Protein 1ZZM (pdb70)

Solvent-accessible surface area: 11818 Å² total; per-residue (Å²): 165,158,33,75,12,5,0,2,1,0,14,0,8,53,96,46,0,63,74,58,31,131,37,0,22,111,107,0,43,155,33,9,3,18,40,1,0,0,0,0,4,10,11,139,9,12,77,98,0,42,44,13,4,149,111,69,146,43,0,30,0,0,0,0,2,20,10,54,50,14,166,119,9,52,104,97,7,20,101,71,0,42,90,17,5,95,197,189,53,84,45,14,14,0,0,0,1,0,4,0,11,64,126,46,161,106,32,81,39,145,91,7,19,112,4,1,26,52,1,1,124,19,1,91,152,44,73,32,8,0,0,0,27,15,109,174,4,12,76,92,0,2,41,15,3,139,160,46,107,4,104,124,23,0,3,0,8,10,5,49,24,52,52,101,37,0,69,79,1,34,150,49,39,4,34,0,0,2,3,1,22,2,14,47,71,240,79,39,142,0,54,60,5,1,37,133,3,75,22,61,6,0,0,1,1,0,12,0,28,84,61,39,1,72,67,64,118,87,110,68,3,28,0,29,19,0,27,112,0,9,50,22,0,31,133,33,23,234,44,90,40,111,88,0,6,77,15,8,14,76,10,2,117,104,19,10,106,0,86

Secondary structure (DSSP, 8-state):
----EEES-B-TTSTTTTT-HHHHHHHHHHTTEEEEEEE--SGGGHHHHHHHHHH-TTEEEEE---GGGGGG--HHHHHHHHHHHHH--SSEEEEEEEEEE--SS---HHHHHHHHHHHHHHHHHTT--EEEEEES-HHHHHHHHHHH--TT-EEETT--S-HHHHHHHHHTT-EEEE-GGGG-TTT-SHHHHHHHS-GGGEEE---BTSSPPTT-TTS---GGGHHHHHHHHHHH-SS-HHHHHHHHHHHHHHHH---

B-factor: mean 20.75, std 11.01, range [4.49, 73.55]

Organism: Escherichia coli (strain K12) (NCBI:txid83333)

InterPro domains:
  IPR001130 3'-5' ssDNA/RNA exonuclease TatD-like [PF01026] (6-257)
  IPR001130 3'-5' ssDNA/RNA exonuclease TatD-like [PIRSF005902] (4-258)
  IPR001130 3'-5' ssDNA/RNA exonuclease TatD-like [cd01310] (5-257)
  IPR018228 Deoxyribonuclease, TatD-related, conserved site [PS01090] (129-139)
  IPR018228 Deoxyribonuclease, TatD-related, conserved site [PS01091] (193-209)
  IPR018228 Deoxyribonuclease, TatD-related, conserved site [PS01137] (5-13)
  IPR032466 Metal-dependent hydrolase [SSF51556] (5-258)

Foldseek 3Di:
DLQLAEAAEEQCCDPPNNVVVVVQQVLQSNLNHQAYEHEDAWQVCPVVLLCCVVPDVRYAYAAEHALVPVVRDDVVRLVSLLVVVVVPSPSHFANDDAEAAPDDPCSVRVSSVVRRVSSLVSCQVSVHEYEYEYHPCLVVRLVVLLVSLRVLHEEHAPDDDDLVSQVSSVVSVYAYEQEQVLQDVVPHCVLVSLQPDDLLRYAFHHNWQPNAHVPGPPGGHGNSCSSVSLVSSCVSYPDHSSVSSVSNVVSCCSNGVND

Structure (mmCIF, N/CA/C/O backbone):
data_1ZZM
#
_entry.id   1ZZM
#
_cell.length_a   47.186
_cell.length_b   45.007
_cell.length_c   57.824
_cell.angle_alpha   90.00
_cell.angle_beta   100.75
_cell.angle_gamma   90.00
#
_symmetry.space_group_name_H-M   'P 1 21 1'
#
loop_
_entity.id
_entity.type
_entity.pdbx_description
1 polymer 'putative deoxyribonuclease yjjV'
2 non-polymer 'ZINC ION'
3 non-polymer 3,6,9,12,15,18-HEXAOXAICOSANE-1,20-DIOL
4 water water
#
loop_
_atom_site.group_PDB
_atom_site.id
_atom_site.type_symbol
_atom_site.label_atom_id
_atom_site.label_alt_id
_atom_site.label_comp_id
_atom_site.label_asym_id
_atom_site.label_entity_id
_atom_site.label_seq_id
_atom_site.pdbx_PDB_ins_code
_atom_site.Cartn_x
_atom_site.Cartn_y
_atom_site.Cartn_z
_atom_site.occupancy
_atom_site.B_iso_or_equiv
_atom_site.auth_seq_id
_atom_site.auth_comp_id
_atom_site.auth_asym_id
_atom_site.auth_atom_id
_atom_site.pdbx_PDB_model_num
ATOM 1 N N . MET A 1 1 ? 27.828 13.738 18.281 1.00 36.33 1 MET A N 1
ATOM 2 C CA . MET A 1 1 ? 27.151 14.605 19.281 1.00 35.62 1 MET A CA 1
ATOM 3 C C . MET A 1 1 ? 28.161 15.083 20.328 1.00 34.19 1 MET A C 1
ATOM 4 O O . MET A 1 1 ? 29.132 14.363 20.636 1.00 31.75 1 MET A O 1
ATOM 9 N N . ILE A 1 2 ? 27.933 16.279 20.881 1.00 31.40 2 ILE A N 1
ATOM 10 C CA . ILE A 1 2 ? 28.837 16.824 21.902 1.00 30.06 2 ILE A CA 1
ATOM 11 C C . ILE A 1 2 ? 28.739 15.956 23.152 1.00 28.50 2 ILE A C 1
ATOM 12 O O . ILE A 1 2 ? 29.760 15.586 23.728 1.00 27.55 2 ILE A O 1
ATOM 17 N N . CYS A 1 3 ? 27.510 15.620 23.543 1.00 24.73 3 CYS A N 1
ATOM 18 C CA . CYS A 1 3 ? 27.273 14.743 24.694 1.00 28.12 3 CYS A CA 1
ATOM 19 C C . CYS A 1 3 ? 27.241 13.315 24.139 1.00 25.23 3 CYS A C 1
ATOM 20 O O . CYS A 1 3 ? 26.225 12.853 23.604 1.00 29.92 3 CYS A O 1
ATOM 23 N N . ARG A 1 4 ? 28.366 12.624 24.252 1.00 22.91 4 ARG A N 1
ATOM 24 C CA . ARG A 1 4 ? 28.436 11.268 23.767 1.00 20.07 4 ARG A CA 1
ATOM 25 C C . ARG A 1 4 ? 28.373 10.222 24.886 1.00 19.03 4 ARG A C 1
ATOM 26 O O . ARG A 1 4 ? 28.022 9.083 24.615 1.00 16.06 4 ARG A O 1
ATOM 34 N N . PHE A 1 5 ? 28.677 10.621 26.129 1.00 15.58 5 PHE A N 1
ATOM 35 C CA . PHE A 1 5 ? 28.697 9.704 27.290 1.00 13.76 5 PHE A CA 1
ATOM 36 C C . PHE A 1 5 ? 27.973 10.278 28.519 1.00 13.91 5 PHE A C 1
ATOM 37 O O . PHE A 1 5 ? 27.929 11.493 28.706 1.00 13.57 5 PHE A O 1
ATOM 45 N N . ILE A 1 6 ? 27.436 9.390 29.356 1.00 12.35 6 ILE A N 1
ATOM 46 C CA . ILE A 1 6 ? 26.796 9.780 30.605 1.00 14.55 6 ILE A CA 1
ATOM 47 C C . ILE A 1 6 ? 27.527 9.004 31.696 1.00 12.30 6 ILE A C 1
ATOM 48 O O . ILE A 1 6 ? 27.554 7.774 31.650 1.00 12.39 6 ILE A O 1
ATOM 53 N N . ASP A 1 7 ? 28.167 9.707 32.639 1.00 12.87 7 ASP A N 1
ATOM 54 C CA . ASP A 1 7 ? 28.800 9.008 33.751 1.00 12.34 7 ASP A CA 1
ATOM 55 C C . ASP A 1 7 ? 27.649 8.767 34.723 1.00 12.32 7 ASP A C 1
ATOM 56 O O . ASP A 1 7 ? 27.205 9.699 35.422 1.00 10.88 7 ASP A O 1
ATOM 61 N N . THR A 1 8 ? 27.1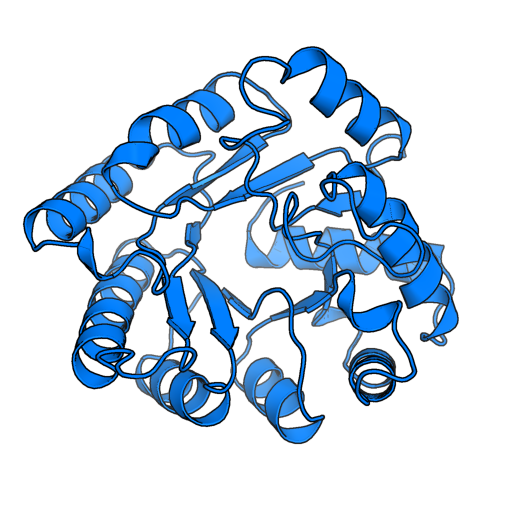46 7.539 34.775 1.00 10.59 8 THR A N 1
ATOM 62 C CA . THR A 1 8 ? 26.039 7.245 35.688 1.00 8.59 8 THR A CA 1
ATOM 63 C C . THR A 1 8 ? 26.396 7.102 37.169 1.00 8.62 8 THR A C 1
ATOM 64 O O . THR A 1 8 ? 25.539 6.750 37.981 1.00 8.99 8 THR A O 1
ATOM 68 N N . HIS A 1 9 ? 27.632 7.427 37.555 1.00 9.92 9 HIS A N 1
ATOM 69 C CA . HIS A 1 9 ? 27.964 7.266 38.975 1.00 7.60 9 HIS A CA 1
ATOM 70 C C . HIS A 1 9 ? 29.238 8.055 39.295 1.00 10.97 9 HIS A C 1
ATOM 71 O O . HIS A 1 9 ? 30.344 7.570 39.102 1.00 10.87 9 HIS A O 1
ATOM 78 N N . CYS A 1 10 ? 29.078 9.288 39.750 1.00 11.63 10 CYS A N 1
ATOM 79 C CA . CYS A 1 10 ? 30.230 10.094 40.113 1.00 11.99 10 CYS A CA 1
ATOM 80 C C . CYS A 1 10 ? 29.914 10.846 41.394 1.00 8.67 10 CYS A C 1
ATOM 81 O O . CYS A 1 10 ? 28.904 11.558 41.472 1.00 11.59 10 CYS A O 1
ATOM 84 N N . HIS A 1 11 ? 30.774 10.696 42.408 1.00 10.65 11 HIS A N 1
ATOM 85 C CA . HIS A 1 11 ? 30.570 11.368 43.690 1.00 8.53 11 HIS A CA 1
ATOM 86 C C . HIS A 1 11 ? 31.128 12.778 43.544 1.00 13.64 11 HIS A C 1
ATOM 87 O O . HIS A 1 11 ? 32.140 13.154 44.146 1.00 11.23 11 HIS A O 1
ATOM 94 N N . PHE A 1 12 ? 30.429 13.551 42.736 1.00 10.72 12 PHE A N 1
ATO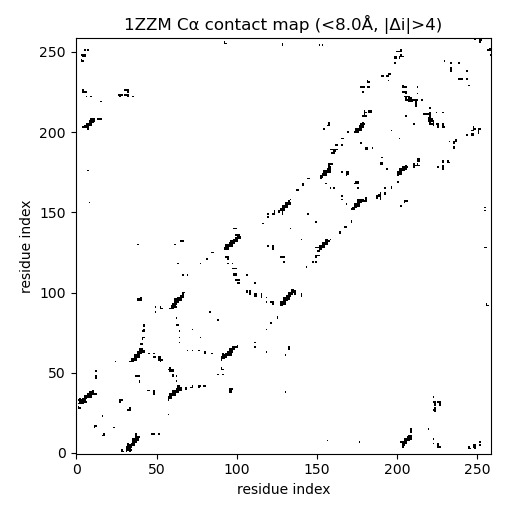M 95 C CA . PHE A 1 12 ? 30.837 14.911 42.390 1.00 12.35 12 PHE A CA 1
ATOM 96 C C . PHE A 1 12 ? 30.767 15.952 43.506 1.00 11.57 12 PHE A C 1
ATOM 97 O O . PHE A 1 12 ? 31.193 17.093 43.301 1.00 14.21 12 PHE A O 1
ATOM 105 N N . ASP A 1 13 ? 30.227 15.583 44.667 1.00 11.36 13 ASP A N 1
ATOM 106 C CA . ASP A 1 13 ? 30.138 16.505 45.797 1.00 10.95 13 ASP A CA 1
ATOM 107 C C . ASP A 1 13 ? 31.349 16.356 46.724 1.00 12.35 13 ASP A C 1
ATOM 108 O O . ASP A 1 13 ? 31.456 17.046 47.736 1.00 13.54 13 ASP A O 1
ATOM 113 N N . PHE A 1 14 ? 32.240 15.439 46.383 1.00 11.13 14 PHE A N 1
ATOM 114 C CA . PHE A 1 14 ? 33.466 15.242 47.163 1.00 11.79 14 PHE A CA 1
ATOM 115 C C . PHE A 1 14 ? 34.672 15.840 46.433 1.00 13.67 14 PHE A C 1
ATOM 116 O O . PHE A 1 14 ? 34.597 16.174 45.245 1.00 10.65 14 PHE A O 1
ATOM 124 N N . PRO A 1 15 ? 35.829 15.927 47.127 1.00 15.28 15 PRO A N 1
ATOM 125 C CA . PRO A 1 15 ? 37.067 16.457 46.532 1.00 15.61 15 PRO A CA 1
ATOM 126 C C . PRO A 1 15 ? 37.499 15.442 45.468 1.00 16.56 15 PRO A C 1
ATOM 127 O O . PRO A 1 15 ? 37.311 14.237 45.648 1.00 15.91 15 PRO A O 1
ATOM 131 N N . PRO A 1 16 ? 38.185 15.878 44.404 1.00 13.65 16 PRO A N 1
ATOM 132 C CA . PRO A 1 16 ? 38.643 17.222 44.042 1.00 15.80 16 PRO A CA 1
ATOM 133 C C . PRO A 1 16 ? 37.623 18.106 43.325 1.00 16.59 16 PRO A C 1
ATOM 134 O O . PRO A 1 16 ? 37.954 19.234 42.938 1.00 17.13 16 PRO A O 1
ATOM 138 N N . PHE A 1 17 ? 36.379 17.640 43.175 1.00 14.90 17 PHE A N 1
ATOM 139 C CA . PHE A 1 17 ? 35.379 18.422 42.430 1.00 15.08 17 PHE A CA 1
ATOM 140 C C . PHE A 1 17 ? 34.701 19.536 43.215 1.00 16.20 17 PHE A C 1
ATOM 141 O O . PHE A 1 17 ? 34.274 20.558 42.641 1.00 16.93 17 PHE A O 1
ATOM 149 N N . SER A 1 18 ? 34.585 19.334 44.523 1.00 14.16 18 SER A N 1
ATOM 150 C CA . SER A 1 18 ? 33.925 20.293 45.388 1.00 15.78 18 SER A CA 1
ATOM 151 C C . SER A 1 18 ? 34.696 21.598 45.320 1.00 18.11 18 SER A C 1
ATOM 152 O O . SER A 1 18 ? 35.906 21.604 45.549 1.00 21.60 18 SER A O 1
ATOM 155 N N . GLY A 1 19 ? 34.006 22.688 44.991 1.00 18.80 19 GLY A N 1
ATOM 156 C CA . GLY A 1 19 ? 34.656 23.986 44.882 1.00 18.99 19 GLY A CA 1
ATOM 157 C C . GLY A 1 19 ? 35.345 24.214 43.553 1.00 20.79 19 GLY A C 1
ATOM 158 O O . GLY A 1 19 ? 35.907 25.286 43.316 1.00 25.18 19 GLY A O 1
ATOM 159 N N . ASP A 1 20 ? 35.336 23.209 42.683 1.00 17.14 20 ASP A N 1
ATOM 160 C CA . ASP A 1 20 ? 35.977 23.322 41.367 1.00 16.46 20 ASP A CA 1
ATOM 161 C C . ASP A 1 20 ? 35.021 22.754 40.327 1.00 17.30 20 ASP A C 1
ATOM 162 O O . ASP A 1 20 ? 35.455 22.203 39.311 1.00 16.32 20 ASP A O 1
ATOM 167 N N . GLU A 1 21 ? 33.723 22.895 40.603 1.00 16.91 21 GLU A N 1
ATOM 168 C CA . GLU A 1 21 ? 32.661 22.378 39.734 1.00 16.47 21 GLU A CA 1
ATOM 169 C C . GLU A 1 21 ? 32.724 22.871 38.289 1.00 17.13 21 GLU A C 1
ATOM 170 O O . GLU A 1 21 ? 32.569 22.087 37.384 1.00 16.44 21 GLU A O 1
ATOM 176 N N . GLU A 1 22 ? 32.962 24.164 38.079 1.00 20.12 22 GLU A N 1
ATOM 177 C CA . GLU A 1 22 ? 33.009 24.715 36.724 1.00 21.58 22 GLU A CA 1
ATOM 178 C C . GLU A 1 22 ? 34.059 24.059 35.840 1.00 19.42 22 GLU A C 1
ATOM 179 O O . GLU A 1 22 ? 33.748 23.575 34.750 1.00 17.51 22 GLU A O 1
ATOM 185 N N . ALA A 1 23 ? 35.304 24.059 36.316 1.00 19.16 23 ALA A N 1
ATOM 186 C CA . ALA A 1 23 ? 36.401 23.470 35.578 1.00 20.68 23 ALA A CA 1
ATOM 187 C C . ALA A 1 23 ? 36.173 21.982 35.392 1.00 18.93 23 ALA A C 1
ATOM 188 O O . ALA A 1 23 ? 36.448 21.448 34.324 1.00 19.17 23 ALA A O 1
ATOM 190 N N . SER A 1 24 ? 35.693 21.311 36.444 1.00 15.77 24 SER A N 1
ATOM 191 C CA . SER A 1 24 ? 35.463 19.866 36.375 1.00 13.84 24 SER A CA 1
ATOM 192 C C . SER A 1 24 ? 34.394 19.507 35.344 1.00 12.67 24 SER A C 1
ATOM 193 O O . SER A 1 24 ? 34.559 18.556 34.579 1.00 13.16 24 SER A O 1
ATOM 196 N N . LEU A 1 25 ? 33.298 20.255 35.319 1.00 12.10 25 LEU A N 1
ATOM 197 C CA . LEU A 1 25 ? 32.265 19.972 34.328 1.00 14.82 25 LEU A CA 1
ATOM 198 C C . LEU A 1 25 ? 32.785 20.243 32.921 1.00 16.68 25 LEU A C 1
ATOM 199 O O . LEU A 1 25 ? 32.412 19.524 31.992 1.00 16.38 25 LEU A O 1
ATOM 204 N N . GLN A 1 26 ? 33.637 21.258 32.736 1.00 16.32 26 GLN A N 1
ATOM 205 C CA . GLN A 1 26 ? 34.163 21.516 31.383 1.00 19.29 26 GLN A CA 1
ATOM 206 C C . GLN A 1 26 ? 35.117 20.397 30.958 1.00 17.38 26 GLN A C 1
ATOM 207 O O . GLN A 1 26 ? 35.103 19.969 29.804 1.00 17.10 26 GLN A O 1
ATOM 213 N N . ARG A 1 27 ? 35.946 19.916 31.881 1.00 16.56 27 ARG A N 1
ATOM 214 C CA . ARG A 1 27 ? 36.859 18.834 31.542 1.00 15.41 27 ARG A CA 1
ATOM 215 C C . ARG A 1 27 ? 36.051 17.589 31.149 1.00 17.09 27 ARG A C 1
ATOM 216 O O . ARG A 1 27 ? 36.436 16.861 30.240 1.00 18.59 27 ARG A O 1
ATOM 224 N N . ALA A 1 28 ? 34.934 17.363 31.830 1.00 17.38 28 ALA A N 1
ATOM 225 C CA . ALA A 1 28 ? 34.068 16.229 31.539 1.00 16.05 28 ALA A CA 1
ATOM 226 C C . ALA A 1 28 ? 33.434 16.435 30.177 1.00 15.10 28 ALA A C 1
ATOM 227 O O . ALA A 1 28 ? 33.454 15.547 29.319 1.00 14.32 28 ALA A O 1
ATOM 229 N N . ALA A 1 29 ? 32.890 17.622 29.959 1.00 13.72 29 ALA A N 1
ATOM 230 C CA . ALA A 1 29 ? 32.221 17.873 28.683 1.00 16.22 29 ALA A CA 1
ATOM 231 C C . ALA A 1 29 ? 33.153 17.736 27.482 1.00 18.66 29 ALA A C 1
ATOM 232 O O . ALA A 1 29 ? 32.799 17.110 26.487 1.00 20.07 29 ALA A O 1
ATOM 234 N N . GLN A 1 30 ? 34.328 18.343 27.551 1.00 18.51 30 GLN A N 1
ATOM 235 C CA . GLN A 1 30 ? 35.228 18.244 26.419 1.00 20.76 30 GLN A CA 1
ATOM 236 C C . GLN A 1 30 ? 35.574 16.788 26.096 1.00 18.65 30 GLN A C 1
ATOM 237 O O . GLN A 1 30 ? 35.902 16.483 24.954 1.00 16.96 30 GLN A O 1
ATOM 243 N N . ALA A 1 31 ? 35.495 15.901 27.086 1.00 15.00 31 ALA A N 1
ATOM 244 C CA . ALA A 1 31 ? 35.781 14.480 26.850 1.00 15.15 31 ALA A CA 1
ATOM 245 C C . ALA A 1 31 ? 34.553 13.784 26.291 1.00 13.89 31 ALA A C 1
ATOM 246 O O . ALA A 1 31 ? 34.588 12.571 25.963 1.00 15.61 31 ALA A O 1
ATOM 248 N N . GLY A 1 32 ? 33.460 14.528 26.196 1.00 15.59 32 GLY A N 1
ATOM 249 C CA . GLY A 1 32 ? 32.221 13.957 25.695 1.00 16.06 32 GLY A CA 1
ATOM 250 C C . GLY A 1 32 ? 31.270 13.510 26.810 1.00 15.51 32 GLY A C 1
ATOM 251 O O . GLY A 1 32 ? 30.182 13.001 26.528 1.00 14.99 32 GLY A O 1
ATOM 252 N N . VAL A 1 33 ? 31.665 13.701 28.071 1.00 11.02 33 VAL A N 1
ATOM 253 C CA . VAL A 1 33 ? 30.802 13.320 29.193 1.00 13.80 33 VAL A CA 1
ATOM 254 C C . VAL A 1 33 ? 29.864 14.497 29.454 1.00 13.32 33 VAL A C 1
ATOM 255 O O . VAL A 1 33 ? 30.202 15.430 30.154 1.00 16.93 33 VAL A O 1
ATOM 259 N N . GLY A 1 34 ? 28.663 14.405 28.900 1.00 14.44 34 GLY A N 1
ATOM 260 C CA . GLY A 1 34 ? 27.693 15.490 28.971 1.00 13.95 34 GLY A CA 1
ATOM 261 C C . GLY A 1 34 ? 26.769 15.588 30.160 1.00 14.46 34 GLY A C 1
ATOM 262 O O . GLY A 1 34 ? 26.247 16.679 30.441 1.00 13.35 34 GLY A O 1
ATOM 263 N N . LYS A 1 35 ? 26.528 14.457 30.829 1.00 13.80 35 LYS A N 1
ATOM 264 C CA . LYS A 1 35 ? 25.687 14.435 32.028 1.00 13.04 35 LYS A CA 1
ATOM 265 C C . LYS A 1 35 ? 26.359 13.514 33.033 1.00 12.21 35 LYS A C 1
ATOM 266 O O . LYS A 1 35 ? 27.071 12.565 32.666 1.00 11.18 35 LYS A O 1
ATOM 272 N N . ILE A 1 36 ? 26.123 13.787 34.306 1.00 12.84 36 ILE A N 1
ATOM 273 C CA . ILE A 1 36 ? 26.711 12.988 35.369 1.00 11.62 36 ILE A CA 1
ATOM 274 C C . ILE A 1 36 ? 25.649 12.772 36.451 1.00 11.21 36 ILE A C 1
ATOM 275 O O . ILE A 1 36 ? 24.978 13.726 36.843 1.00 13.79 36 ILE A O 1
ATOM 280 N N . ILE A 1 37 ? 25.485 11.535 36.907 1.00 11.09 37 ILE A N 1
ATOM 281 C CA . ILE A 1 37 ? 24.529 11.242 37.978 1.00 10.07 37 ILE A CA 1
ATOM 282 C C . ILE A 1 37 ? 25.340 11.152 39.276 1.00 9.22 37 ILE A C 1
ATOM 283 O O . ILE A 1 37 ? 26.341 10.392 39.336 1.00 10.17 37 ILE A O 1
ATOM 288 N N . VAL A 1 38 ? 24.910 11.925 40.274 1.00 9.55 38 VAL A N 1
ATOM 289 C CA . VAL A 1 38 ? 25.579 12.047 41.579 1.00 9.94 38 VAL A CA 1
ATOM 290 C C . VAL A 1 38 ? 24.776 11.363 42.679 1.00 9.84 38 VAL A C 1
ATOM 291 O O . VAL A 1 38 ? 23.747 11.869 43.114 1.00 10.47 38 VAL A O 1
ATOM 295 N N . PRO A 1 39 ? 25.222 10.182 43.124 1.00 12.58 39 PRO A N 1
ATOM 296 C CA . PRO A 1 39 ? 24.480 9.493 44.182 1.00 10.85 39 PRO A CA 1
ATOM 297 C C . PRO A 1 39 ? 24.961 9.931 45.558 1.00 11.69 39 PRO A C 1
ATOM 298 O O . PRO A 1 39 ? 26.179 10.042 45.790 1.00 12.06 39 PRO A O 1
ATOM 302 N N . ALA A 1 40 ? 24.036 10.195 46.478 1.00 13.92 40 ALA A N 1
ATOM 303 C CA . ALA A 1 40 ? 24.472 10.637 47.818 1.00 12.90 40 ALA A CA 1
ATOM 304 C C . ALA A 1 40 ? 24.974 9.448 48.623 1.00 14.00 40 ALA A C 1
ATOM 305 O O . ALA A 1 40 ? 24.760 8.293 48.234 1.00 13.46 40 ALA A O 1
ATOM 307 N N . THR A 1 41 ? 25.632 9.740 49.750 1.00 11.11 41 THR A N 1
ATOM 308 C CA . THR A 1 41 ? 26.177 8.712 50.639 1.00 10.75 41 THR A CA 1
ATOM 309 C C . THR A 1 41 ? 25.559 8.709 52.025 1.00 10.42 41 THR A C 1
ATOM 310 O O . THR A 1 41 ? 25.599 7.700 52.735 1.00 11.73 41 THR A O 1
ATOM 314 N N . GLU A 1 42 ? 24.972 9.834 52.411 1.00 11.18 42 GLU A N 1
ATOM 315 C CA . GLU A 1 42 ? 24.400 9.965 53.745 1.00 11.84 42 GLU A CA 1
ATOM 316 C C . GLU A 1 42 ? 23.541 11.200 53.816 1.00 10.35 42 GLU A C 1
ATOM 317 O O . GLU A 1 42 ? 23.750 12.136 53.050 1.00 13.00 42 GLU A O 1
ATOM 323 N N . ALA A 1 43 ? 22.625 11.222 54.784 1.00 9.93 43 ALA A N 1
ATOM 324 C CA . ALA A 1 43 ? 21.655 12.315 54.913 1.00 11.95 43 ALA A CA 1
ATOM 325 C C . ALA A 1 43 ? 22.295 13.685 55.058 1.00 11.56 43 ALA A C 1
ATOM 326 O O . ALA A 1 43 ? 21.770 14.658 54.569 1.00 10.64 43 ALA A O 1
ATOM 328 N N . GLU A 1 44 ? 23.435 13.753 55.728 1.00 12.02 44 GLU A N 1
ATOM 329 C CA . GLU A 1 44 ? 24.088 15.034 55.894 1.00 15.04 44 GLU A CA 1
ATOM 330 C C . GLU A 1 44 ? 24.528 15.636 54.553 1.00 15.65 44 GLU A C 1
ATOM 331 O O . GLU A 1 44 ? 24.706 16.849 54.462 1.00 17.46 44 GLU A O 1
ATOM 337 N N . ASN A 1 45 ? 24.688 14.802 53.519 1.00 14.23 45 ASN A N 1
ATOM 338 C CA . ASN A 1 45 ? 25.070 15.293 52.189 1.00 10.95 45 ASN A CA 1
ATOM 339 C C . ASN A 1 45 ? 23.869 15.482 51.237 1.00 11.80 45 ASN A C 1
ATOM 340 O O . ASN A 1 45 ? 24.074 15.875 50.081 1.00 12.00 45 ASN A O 1
ATOM 345 N N . PHE A 1 46 ? 22.639 15.216 51.685 1.00 9.74 46 PHE A N 1
ATOM 346 C CA . PHE A 1 46 ? 21.485 15.395 50.770 1.00 13.29 46 PHE A CA 1
ATOM 347 C C . PHE A 1 46 ? 21.360 16.816 50.202 1.00 13.38 46 PHE A C 1
ATOM 348 O O . PHE A 1 46 ? 21.125 17.011 49.003 1.00 15.29 46 PHE A O 1
ATOM 356 N N . ALA A 1 47 ? 21.519 17.814 51.060 1.00 13.72 47 ALA A N 1
ATOM 357 C CA . ALA A 1 47 ? 21.412 19.188 50.615 1.00 15.10 47 ALA A CA 1
ATOM 358 C C . ALA A 1 47 ? 22.413 19.549 49.535 1.00 14.94 47 ALA A C 1
ATOM 359 O O . ALA A 1 47 ? 22.042 20.149 48.549 1.00 13.96 47 ALA A O 1
ATOM 361 N N . ARG A 1 48 ? 23.683 19.205 49.723 1.00 13.49 48 ARG A N 1
ATOM 362 C CA . ARG A 1 48 ? 24.680 19.551 48.726 1.00 13.91 48 ARG A CA 1
ATOM 363 C C . ARG A 1 48 ? 24.521 18.793 47.384 1.00 15.32 48 ARG A C 1
ATOM 364 O O . ARG A 1 48 ? 24.864 19.319 46.318 1.00 12.89 48 ARG A O 1
ATOM 372 N N . VAL A 1 49 ? 24.004 17.563 47.437 1.00 13.73 49 VAL A N 1
ATOM 373 C CA . VAL A 1 49 ? 23.795 16.794 46.223 1.00 12.88 49 VAL A CA 1
ATOM 374 C C . VAL A 1 49 ? 22.577 17.386 45.499 1.00 13.75 49 VAL A C 1
ATOM 375 O O . VAL A 1 49 ? 22.602 17.566 44.280 1.00 11.77 49 VAL A O 1
ATOM 379 N N . LEU A 1 50 ? 21.538 17.732 46.253 1.00 12.79 50 LEU A N 1
ATOM 380 C CA . LEU A 1 50 ? 20.355 18.329 45.631 1.00 13.40 50 LEU A CA 1
ATOM 381 C C . LEU A 1 50 ? 20.738 19.676 45.025 1.00 15.16 50 LEU A C 1
ATOM 382 O O . LEU A 1 50 ? 20.270 20.018 43.942 1.00 16.04 50 LEU A O 1
ATOM 387 N N . ALA A 1 51 ? 21.576 20.446 45.721 1.00 13.37 51 ALA A N 1
ATOM 388 C CA . ALA A 1 51 ? 21.992 21.759 45.196 1.00 15.16 51 ALA A CA 1
ATOM 389 C C . ALA A 1 51 ? 22.757 21.581 43.889 1.00 13.42 51 ALA A C 1
ATOM 390 O O . ALA A 1 51 ? 22.560 22.357 42.965 1.00 17.89 51 ALA A O 1
ATOM 392 N N . LEU A 1 52 ? 23.622 20.573 43.807 1.00 10.97 52 LEU A N 1
ATOM 393 C CA . LEU A 1 52 ? 24.361 20.328 42.572 1.00 12.23 52 LEU A CA 1
ATOM 394 C C . LEU A 1 52 ? 23.380 20.078 41.435 1.00 14.27 52 LEU A C 1
ATOM 395 O O . LEU A 1 52 ? 23.509 20.666 40.352 1.00 12.25 52 LEU A O 1
ATOM 400 N N . ALA A 1 53 ? 22.392 19.206 41.669 1.00 11.69 53 ALA A N 1
ATOM 401 C CA . ALA A 1 53 ? 21.441 18.885 40.604 1.00 14.02 53 ALA A CA 1
ATOM 402 C C . ALA A 1 53 ? 20.567 20.073 40.229 1.00 16.32 53 ALA A C 1
ATOM 403 O O . ALA A 1 53 ? 20.212 20.246 39.069 1.00 15.91 53 ALA A O 1
ATOM 405 N N . GLU A 1 54 ? 20.219 20.904 41.204 1.00 13.88 54 GLU A N 1
ATOM 406 C CA . GLU A 1 54 ? 19.369 22.030 40.880 1.00 18.11 54 GLU A CA 1
ATOM 407 C C . GLU A 1 54 ? 20.142 23.171 40.209 1.00 18.45 54 GLU A C 1
ATOM 408 O O . GLU A 1 54 ? 19.581 23.897 39.390 1.00 19.29 54 GLU A O 1
ATOM 414 N N . ASN A 1 55 ? 21.425 23.326 40.538 1.00 16.60 55 ASN A N 1
ATOM 415 C CA . ASN A 1 55 ? 22.226 24.426 39.980 1.00 19.80 55 ASN A CA 1
ATOM 416 C C . ASN A 1 55 ? 23.023 24.176 38.691 1.00 18.79 55 ASN A C 1
ATOM 417 O O . ASN A 1 55 ? 23.418 25.127 38.010 1.00 19.17 55 ASN A O 1
ATOM 422 N N . TYR A 1 56 ? 23.273 22.914 38.346 1.00 17.30 56 TYR A N 1
ATOM 423 C CA . TYR A 1 56 ? 24.046 22.624 37.135 1.00 14.19 56 TYR A CA 1
ATOM 424 C C . TYR A 1 56 ? 23.248 21.746 36.181 1.00 15.73 56 TYR A C 1
ATOM 425 O O . TYR A 1 56 ? 22.855 20.628 36.533 1.00 13.36 56 TYR A O 1
ATOM 434 N N . GLN A 1 57 ? 22.996 22.240 34.975 1.00 16.27 57 GLN A N 1
ATOM 435 C CA . GLN A 1 57 ? 22.227 21.458 34.012 1.00 19.41 57 GLN A CA 1
ATOM 436 C C . GLN A 1 57 ? 22.709 20.017 33.818 1.00 16.93 57 GLN A C 1
ATOM 437 O O . GLN A 1 57 ? 21.892 19.096 33.777 1.00 17.96 57 GLN A O 1
ATOM 443 N N . PRO A 1 58 ? 24.029 19.792 33.724 1.00 15.35 58 PRO A N 1
ATOM 444 C CA . PRO A 1 58 ? 24.505 18.421 33.521 1.00 16.99 58 PRO A CA 1
ATOM 445 C C . PRO A 1 58 ? 24.374 17.436 34.675 1.00 15.16 58 PRO A C 1
ATOM 446 O O . PRO A 1 58 ? 24.523 16.252 34.465 1.00 15.86 58 PRO A O 1
ATOM 450 N N . LEU A 1 59 ? 24.100 17.917 35.882 1.00 13.35 59 LEU A N 1
ATOM 451 C CA . LEU A 1 59 ? 24.087 17.012 37.009 1.00 13.01 59 LEU A CA 1
ATOM 452 C C . LEU A 1 59 ? 22.717 16.542 37.478 1.00 12.17 59 LEU A C 1
ATOM 453 O O . LEU A 1 59 ? 21.783 17.307 37.625 1.00 10.49 59 LEU A O 1
ATOM 458 N N . TYR A 1 60 ? 22.625 15.251 37.721 1.00 8.84 60 TYR A N 1
ATOM 459 C CA . TYR A 1 60 ? 21.379 14.676 38.177 1.00 10.40 60 TYR A CA 1
ATOM 460 C C . TYR A 1 60 ? 21.735 14.025 39.484 1.00 12.38 60 TYR A C 1
ATOM 461 O O . TYR A 1 60 ? 22.930 13.722 39.739 1.00 12.00 60 TYR A O 1
ATOM 470 N N . ALA A 1 61 ? 20.728 13.755 40.295 1.00 14.00 61 ALA A N 1
ATOM 471 C CA . ALA A 1 61 ? 21.021 13.196 41.614 1.00 11.06 61 ALA A CA 1
ATOM 472 C C . ALA A 1 61 ? 20.260 11.935 41.999 1.00 12.07 61 ALA A C 1
ATOM 473 O O . ALA A 1 61 ? 19.236 11.610 41.396 1.00 10.62 61 ALA A O 1
ATOM 475 N N . ALA A 1 62 ? 20.798 11.241 43.015 1.00 7.91 62 ALA A N 1
ATOM 476 C CA . ALA A 1 62 ? 20.162 10.097 43.642 1.00 9.67 62 ALA A CA 1
ATOM 477 C C . ALA A 1 62 ? 20.396 10.373 45.147 1.00 8.26 62 ALA A C 1
ATOM 478 O O . ALA A 1 62 ? 21.447 10.935 45.529 1.00 9.43 62 ALA A O 1
ATOM 480 N N . LEU A 1 63 ? 19.408 10.037 45.978 1.00 8.18 63 LEU A N 1
ATOM 481 C CA . LEU A 1 63 ? 19.489 10.224 47.423 1.00 9.28 63 LEU A CA 1
ATOM 482 C C . LEU A 1 63 ? 19.346 8.848 48.048 1.00 8.85 63 LEU A C 1
ATOM 483 O O . LEU A 1 63 ? 18.507 8.019 47.639 1.00 10.28 63 LEU A O 1
ATOM 488 N N . GLY A 1 64 ? 20.178 8.599 49.052 1.00 10.04 64 GLY A N 1
ATOM 489 C CA . GLY A 1 64 ? 20.162 7.312 49.686 1.00 9.79 64 GLY A CA 1
ATOM 490 C C . GLY A 1 64 ? 21.287 7.274 50.696 1.00 11.04 64 GLY A C 1
ATOM 491 O O . GLY A 1 64 ? 22.124 8.204 50.775 1.00 12.24 64 GLY A O 1
ATOM 492 N N . LEU A 1 65 ? 21.349 6.163 51.415 1.00 6.49 65 LEU A N 1
ATOM 493 C CA . LEU A 1 65 ? 22.328 5.976 52.490 1.00 11.04 65 LEU A CA 1
ATOM 494 C C . LEU A 1 65 ? 23.260 4.795 52.155 1.00 10.39 65 LEU A C 1
ATOM 495 O O . LEU A 1 65 ? 22.825 3.660 52.138 1.00 9.31 65 LEU A O 1
ATOM 500 N N . HIS A 1 66 ? 24.537 5.117 51.907 1.00 12.01 66 HIS A N 1
ATOM 501 C CA . HIS A 1 66 ? 25.609 4.204 51.510 1.00 11.27 66 HIS A CA 1
ATOM 502 C C . HIS A 1 66 ? 26.044 3.258 52.630 1.00 9.36 66 HIS A C 1
ATOM 503 O O . HIS A 1 66 ? 26.213 3.678 53.777 1.00 14.02 66 HIS A O 1
ATOM 510 N N . PRO A 1 67 ? 26.223 1.955 52.324 1.00 9.21 67 PRO A N 1
ATOM 511 C CA . PRO A 1 67 ? 26.629 1.015 53.378 1.00 10.07 67 PRO A CA 1
ATOM 512 C C . PRO A 1 67 ? 27.978 1.363 54.001 1.00 12.33 67 PRO A C 1
ATOM 513 O O . PRO A 1 67 ? 28.233 1.035 55.167 1.00 11.82 67 PRO A O 1
ATOM 517 N N . GLY A 1 68 ? 28.804 2.057 53.227 1.00 12.32 68 GLY A N 1
ATOM 518 C CA . GLY A 1 68 ? 30.130 2.443 53.716 1.00 13.56 68 GLY A CA 1
ATOM 519 C C . GLY A 1 68 ? 30.055 3.489 54.810 1.00 15.28 68 GLY A C 1
ATOM 520 O O . GLY A 1 68 ? 31.006 3.687 55.552 1.00 18.41 68 GLY A O 1
ATOM 521 N N . MET A 1 69 ? 28.920 4.161 54.917 1.00 13.54 69 MET A N 1
ATOM 522 C CA . MET A 1 69 ? 28.701 5.180 55.942 1.00 14.25 69 MET A CA 1
ATOM 523 C C . MET A 1 69 ? 27.667 4.694 56.974 1.00 15.40 69 MET A C 1
ATOM 524 O O . MET A 1 69 ? 26.989 5.503 57.622 1.00 14.83 69 MET A O 1
ATOM 529 N N . LEU A 1 70 ? 27.572 3.383 57.145 1.00 14.07 70 LEU A N 1
ATOM 530 C CA . LEU A 1 70 ? 26.574 2.813 58.053 1.00 15.76 70 LEU A CA 1
ATOM 531 C C . LEU A 1 70 ? 26.516 3.459 59.429 1.00 17.07 70 LEU A C 1
ATOM 532 O O . LEU A 1 70 ? 25.433 3.666 59.982 1.00 15.45 70 LEU A O 1
ATOM 537 N N . GLU A 1 71 ? 27.681 3.801 59.973 1.00 16.52 71 GLU A N 1
ATOM 538 C CA . GLU A 1 71 ? 27.732 4.382 61.302 1.00 22.00 71 GLU A CA 1
ATOM 539 C C . GLU A 1 71 ? 27.015 5.711 61.430 1.00 20.76 71 GLU A C 1
ATOM 540 O O . GLU A 1 71 ? 26.643 6.100 62.533 1.00 19.49 71 GLU A O 1
ATOM 546 N N . LYS A 1 72 ? 26.798 6.391 60.305 1.00 18.07 72 LYS A N 1
ATOM 547 C CA . LYS A 1 72 ? 26.144 7.683 60.299 1.00 17.21 72 LYS A CA 1
ATOM 548 C C . LYS A 1 72 ? 24.630 7.616 60.090 1.00 18.06 72 LYS A C 1
ATOM 549 O O . LYS A 1 72 ? 23.935 8.593 60.314 1.00 15.81 72 LYS A O 1
ATOM 555 N N . HIS A 1 73 ? 24.110 6.463 59.696 1.00 16.19 73 HIS A N 1
ATOM 556 C CA . HIS A 1 73 ? 22.683 6.346 59.408 1.00 17.92 73 HIS A CA 1
ATOM 557 C C . HIS A 1 73 ? 21.806 5.996 60.595 1.00 19.73 73 HIS A C 1
ATOM 558 O O . HIS A 1 73 ? 22.000 4.963 61.258 1.00 19.46 73 HIS A O 1
ATOM 565 N N . SER A 1 74 ? 20.828 6.860 60.840 1.00 18.81 74 SER A N 1
ATOM 566 C CA . SER A 1 74 ? 19.884 6.696 61.955 1.00 21.56 74 SER A CA 1
ATOM 567 C C . SER A 1 74 ? 18.468 6.693 61.409 1.00 21.51 74 SER A C 1
ATOM 568 O O . SER A 1 74 ? 18.272 6.866 60.209 1.00 21.03 74 SER A O 1
ATOM 571 N N . ASP A 1 75 ? 17.482 6.489 62.285 1.00 22.48 75 ASP A N 1
ATOM 572 C CA . ASP A 1 75 ? 16.087 6.512 61.845 1.00 20.81 75 ASP A CA 1
ATOM 573 C C . ASP A 1 75 ? 15.798 7.925 61.330 1.00 19.89 75 ASP A C 1
ATOM 574 O O . ASP A 1 75 ? 14.942 8.120 60.453 1.00 17.76 75 ASP A O 1
ATOM 579 N N . VAL A 1 76 ? 16.499 8.917 61.874 1.00 16.71 76 VAL A N 1
ATOM 580 C CA . VAL A 1 76 ? 16.323 10.283 61.389 1.00 15.18 76 VAL A CA 1
ATOM 581 C C . VAL A 1 76 ? 16.846 10.367 59.948 1.00 16.60 76 VAL A C 1
ATOM 582 O O . VAL A 1 76 ? 16.207 10.984 59.094 1.00 15.53 76 VAL A O 1
ATOM 586 N N . SER A 1 77 ? 17.966 9.705 59.651 1.00 15.35 77 SER A N 1
ATOM 587 C CA . SER A 1 77 ? 18.477 9.716 58.268 1.00 14.63 77 SER A CA 1
ATOM 588 C C . SER A 1 77 ? 17.425 9.142 57.318 1.00 12.67 77 SER A C 1
ATOM 589 O O . SER A 1 77 ? 17.220 9.650 56.205 1.00 10.33 77 SER A O 1
ATOM 592 N N . LEU A 1 78 ? 16.764 8.072 57.739 1.00 9.04 78 LEU A N 1
ATOM 593 C CA . LEU A 1 78 ? 15.766 7.458 56.869 1.00 10.98 78 LEU A CA 1
ATOM 594 C C . LEU A 1 78 ? 14.535 8.341 56.737 1.00 11.16 78 LEU A C 1
ATOM 595 O O . LEU A 1 78 ? 13.923 8.411 55.676 1.00 10.43 78 LEU A O 1
ATOM 600 N N . GLU A 1 79 ? 14.164 9.018 57.812 1.00 13.12 79 GLU A N 1
ATOM 601 C CA . GLU A 1 79 ? 13.006 9.888 57.711 1.00 13.58 79 GLU A CA 1
ATOM 602 C C . GLU A 1 79 ? 13.368 11.041 56.760 1.00 13.58 79 GLU A C 1
ATOM 603 O O . GLU A 1 79 ? 12.533 11.499 55.966 1.00 13.24 79 GLU A O 1
ATOM 609 N N . GLN A 1 80 ? 14.606 11.521 56.833 1.00 10.14 80 GLN A N 1
ATOM 610 C CA . GLN A 1 80 ? 15.013 12.622 55.942 1.00 14.02 80 GLN A CA 1
ATOM 611 C C . GLN A 1 80 ? 14.966 12.199 54.470 1.00 14.10 80 GLN A C 1
ATOM 612 O O . GLN A 1 80 ? 14.589 12.977 53.588 1.00 11.14 80 GLN A O 1
ATOM 618 N N . LEU A 1 81 ? 15.383 10.967 54.217 1.00 12.20 81 LEU A N 1
ATOM 619 C CA . LEU A 1 81 ? 15.353 10.424 52.852 1.00 9.38 81 LEU A CA 1
ATOM 620 C C . LEU A 1 81 ? 13.889 10.378 52.351 1.00 10.23 81 LEU A C 1
ATOM 621 O O . LEU A 1 81 ? 13.577 10.855 51.236 1.00 8.98 81 LEU A O 1
ATOM 626 N N . GLN A 1 82 ? 12.993 9.821 53.170 1.00 9.67 82 GLN A N 1
ATOM 627 C CA . GLN A 1 82 ? 11.596 9.748 52.770 1.00 12.78 82 GLN A CA 1
ATOM 628 C C . GLN A 1 82 ? 10.995 11.136 52.526 1.00 12.23 82 GLN A C 1
ATOM 629 O O . GLN A 1 82 ? 10.356 11.367 51.504 1.00 10.60 82 GLN A O 1
ATOM 635 N N . GLN A 1 83 ? 11.208 12.075 53.448 1.00 9.98 83 GLN A N 1
ATOM 636 C CA . GLN A 1 83 ? 10.665 13.418 53.237 1.00 13.14 83 GLN A CA 1
ATOM 637 C C . GLN A 1 83 ? 11.253 14.081 52.002 1.00 15.97 83 GLN A C 1
ATOM 638 O O . GLN A 1 83 ? 10.544 14.809 51.287 1.00 16.25 83 GLN A O 1
ATOM 644 N N . ALA A 1 84 ? 12.545 13.861 51.750 1.00 11.39 84 ALA A N 1
ATOM 645 C CA . ALA A 1 84 ? 13.153 14.464 50.571 1.00 12.83 84 ALA A CA 1
ATOM 646 C C . ALA A 1 84 ? 12.510 13.887 49.326 1.00 15.57 84 ALA A C 1
ATOM 647 O O . ALA A 1 84 ? 12.127 14.627 48.410 1.00 17.35 84 ALA A O 1
ATOM 649 N N . LEU A 1 85 ? 12.370 12.569 49.292 1.00 13.18 85 LEU A N 1
ATOM 650 C CA . LEU A 1 85 ? 11.755 11.914 48.142 1.00 11.82 85 LEU A CA 1
ATOM 651 C C . LEU A 1 85 ? 10.302 12.395 47.922 1.00 15.58 85 LEU A C 1
ATOM 652 O O . LEU A 1 85 ? 9.875 12.589 46.779 1.00 12.79 85 LEU A O 1
ATOM 657 N N . GLU A 1 86 ? 9.557 12.548 49.015 1.00 13.62 86 GLU A N 1
ATOM 658 C CA . GLU A 1 86 ? 8.150 13.002 48.971 1.00 17.09 86 GLU A CA 1
ATOM 659 C C . GLU A 1 86 ? 8.035 14.348 48.263 1.00 19.23 86 GLU A C 1
ATOM 660 O O . GLU A 1 86 ? 7.079 14.596 47.530 1.00 19.67 86 GLU A O 1
ATOM 666 N N . ARG A 1 87 ? 9.011 15.217 48.482 1.00 19.78 87 ARG A N 1
ATOM 667 C CA . ARG A 1 87 ? 9.010 16.528 47.853 1.00 24.89 87 ARG A CA 1
ATOM 668 C C . ARG A 1 87 ? 9.462 16.461 46.398 1.00 29.07 87 ARG A C 1
ATOM 669 O O . ARG A 1 87 ? 9.328 17.440 45.657 1.00 29.25 87 ARG A O 1
ATOM 677 N N . ARG A 1 88 ? 9.980 15.291 46.010 1.00 31.68 88 ARG A N 1
ATOM 678 C CA . ARG A 1 88 ? 10.477 14.984 44.666 1.00 34.60 88 ARG A CA 1
ATOM 679 C C . ARG A 1 88 ? 11.239 16.081 43.930 1.00 33.48 88 ARG A C 1
ATOM 680 O O . ARG A 1 88 ? 10.715 16.721 43.038 1.00 29.24 88 ARG A O 1
ATOM 688 N N . PRO A 1 89 ? 12.505 16.294 44.297 1.00 35.20 89 PRO A N 1
ATOM 689 C CA . PRO A 1 89 ? 13.346 17.317 43.666 1.00 35.54 89 PRO A CA 1
ATOM 690 C C . PRO A 1 89 ? 13.322 17.388 42.142 1.00 37.58 89 PRO A C 1
ATOM 691 O O . PRO A 1 89 ? 13.665 18.435 41.583 1.00 38.32 89 PRO A O 1
ATOM 695 N N . ALA A 1 90 ? 12.970 16.280 41.476 1.00 36.07 90 ALA A N 1
ATOM 696 C CA . ALA A 1 90 ? 12.850 16.223 39.993 1.00 35.82 90 ALA A CA 1
ATOM 697 C C . ALA A 1 90 ? 14.056 15.796 39.167 1.00 34.31 90 ALA A C 1
ATOM 698 O O . ALA A 1 90 ? 13.907 14.990 38.231 1.00 35.24 90 ALA A O 1
ATOM 700 N N . LYS A 1 91 ? 15.219 16.389 39.428 1.00 24.89 91 LYS A N 1
ATOM 701 C CA . LYS A 1 91 ? 16.407 15.925 38.736 1.00 21.67 91 LYS A CA 1
ATOM 702 C C . LYS A 1 91 ? 16.951 14.809 39.613 1.00 18.34 91 LYS A C 1
ATOM 703 O O . LYS A 1 91 ? 18.058 14.316 39.408 1.00 16.92 91 LYS A O 1
ATOM 709 N N . VAL A 1 92 ? 16.150 14.415 40.604 1.00 16.04 92 VAL A N 1
ATOM 710 C CA . VAL A 1 92 ? 16.525 13.277 41.448 1.00 15.25 92 VAL A CA 1
ATOM 711 C C . VAL A 1 92 ? 15.970 12.117 40.636 1.00 14.01 92 VAL A C 1
ATOM 712 O O . VAL A 1 92 ? 14.758 12.039 40.388 1.00 13.65 92 VAL A O 1
ATOM 716 N N . VAL A 1 93 ? 16.831 11.202 40.232 1.00 11.05 93 VAL A N 1
ATOM 717 C CA . VAL A 1 93 ? 16.358 10.137 39.375 1.00 11.25 93 VAL A CA 1
ATOM 718 C C . VAL A 1 93 ? 16.389 8.744 39.934 1.00 13.12 93 VAL A C 1
ATOM 719 O O . VAL A 1 93 ? 15.994 7.805 39.231 1.00 12.38 93 VAL A O 1
ATOM 723 N N . ALA A 1 94 ? 16.855 8.590 41.173 1.00 9.80 94 ALA A N 1
ATOM 724 C CA . ALA A 1 94 ? 16.962 7.261 41.749 1.00 9.09 94 ALA A CA 1
ATOM 725 C C . ALA A 1 94 ? 17.165 7.373 43.251 1.00 10.19 94 ALA A C 1
ATOM 726 O O . ALA A 1 94 ? 17.525 8.442 43.750 1.00 9.97 94 ALA A O 1
ATOM 728 N N . VAL A 1 95 ? 16.939 6.256 43.932 1.00 10.03 95 VAL A N 1
ATOM 729 C CA . VAL A 1 95 ? 17.171 6.135 45.360 1.00 11.64 95 VAL A CA 1
ATOM 730 C C . VAL A 1 95 ? 18.555 5.559 45.253 1.00 12.29 95 VAL A C 1
ATOM 731 O O . VAL A 1 95 ? 18.810 4.427 44.798 1.00 10.97 95 VAL A O 1
ATOM 735 N N . GLY A 1 96 ? 19.480 6.383 45.650 1.00 10.52 96 GLY A N 1
ATOM 736 C CA . GLY A 1 96 ? 20.797 5.945 45.464 1.00 13.53 96 GLY A CA 1
ATOM 737 C C . GLY A 1 96 ? 21.903 6.650 46.143 1.00 16.23 96 GLY A C 1
ATOM 738 O O . GLY A 1 96 ? 21.862 7.789 46.631 1.00 13.79 96 GLY A O 1
ATOM 739 N N . GLU A 1 97 ? 22.655 5.569 46.223 1.00 21.22 97 GLU A N 1
ATOM 740 C CA . GLU A 1 97 ? 23.800 4.816 46.593 1.00 12.82 97 GLU A CA 1
ATOM 741 C C . GLU A 1 97 ? 23.425 4.122 47.861 1.00 11.10 97 GLU A C 1
ATOM 742 O O . GLU A 1 97 ? 23.571 4.633 48.962 1.00 8.15 97 GLU A O 1
ATOM 748 N N . ILE A 1 98 ? 22.833 2.954 47.644 1.00 10.15 98 ILE A N 1
ATOM 749 C CA . ILE A 1 98 ? 22.424 2.069 48.736 1.00 8.65 98 ILE A CA 1
ATOM 750 C C . ILE A 1 98 ? 23.031 0.727 48.339 1.00 12.05 98 ILE A C 1
ATOM 751 O O . ILE A 1 98 ? 23.496 0.579 47.208 1.00 8.48 98 ILE A O 1
ATOM 756 N N . GLY A 1 99 ? 23.080 -0.220 49.277 1.00 10.16 99 GLY A N 1
ATOM 757 C CA . GLY A 1 99 ? 23.634 -1.507 48.937 1.00 10.28 99 GLY A CA 1
ATOM 758 C C . GLY A 1 99 ? 24.271 -2.186 50.141 1.00 8.90 99 GLY A C 1
ATOM 759 O O . GLY A 1 99 ? 23.890 -1.937 51.284 1.00 10.35 99 GLY A O 1
ATOM 760 N N . LEU A 1 100 ? 25.201 -3.090 49.841 1.00 9.15 100 LEU A N 1
ATOM 761 C CA . LEU A 1 100 ? 25.881 -3.885 50.841 1.00 8.85 100 LEU A CA 1
ATOM 762 C C . LEU A 1 100 ? 27.372 -3.915 50.571 1.00 12.09 100 LEU A C 1
ATOM 763 O O . LEU A 1 100 ? 27.815 -3.774 49.431 1.00 13.24 100 LEU A O 1
ATOM 768 N N . ASP A 1 101 ? 28.155 -4.150 51.614 1.00 11.26 101 ASP A N 1
ATOM 769 C CA . ASP A 1 101 ? 29.608 -4.163 51.416 1.00 11.66 101 ASP A CA 1
ATOM 770 C C . ASP A 1 101 ? 30.184 -4.992 52.570 1.00 13.21 101 ASP A C 1
ATOM 771 O O . ASP A 1 101 ? 30.081 -4.580 53.729 1.00 14.18 101 ASP A O 1
ATOM 776 N N . LEU A 1 102 ? 30.814 -6.123 52.266 1.00 14.86 102 LEU A N 1
ATOM 777 C CA . LEU A 1 102 ? 31.343 -6.963 53.331 1.00 18.26 102 LEU A CA 1
ATOM 778 C C . LEU A 1 102 ? 32.784 -6.691 53.707 1.00 21.76 102 LEU A C 1
ATOM 779 O O . LEU A 1 102 ? 33.438 -7.531 54.320 1.00 24.37 102 LEU A O 1
ATOM 784 N N . PHE A 1 103 ? 33.280 -5.519 53.351 1.00 22.15 103 PHE A N 1
ATOM 785 C CA . PHE A 1 103 ? 34.646 -5.172 53.682 1.00 23.11 103 PHE A CA 1
ATOM 786 C C . PHE A 1 103 ? 34.712 -4.739 55.147 1.00 23.12 103 PHE A C 1
ATOM 787 O O . PHE A 1 103 ? 33.805 -4.060 55.644 1.00 20.09 103 PHE A O 1
ATOM 795 N N . GLY A 1 104 ? 35.781 -5.136 55.836 1.00 21.16 104 GLY A N 1
ATOM 796 C CA . GLY A 1 104 ? 35.950 -4.745 57.226 1.00 21.13 104 GLY A CA 1
ATOM 797 C C . GLY A 1 104 ? 35.878 -5.886 58.222 1.00 20.10 104 GLY A C 1
ATOM 798 O O . GLY A 1 104 ? 35.305 -6.938 57.943 1.00 17.75 104 GLY A O 1
ATOM 799 N N . ASP A 1 105 ? 36.465 -5.694 59.402 1.00 21.77 105 ASP A N 1
ATOM 800 C CA . ASP A 1 105 ? 36.414 -6.754 60.408 1.00 22.64 105 ASP A CA 1
ATOM 801 C C . ASP A 1 105 ? 35.011 -6.916 60.972 1.00 21.86 105 ASP A C 1
ATOM 802 O O . ASP A 1 105 ? 34.654 -7.980 61.451 1.00 22.33 105 ASP A O 1
ATOM 807 N N . ASP A 1 106 ? 34.212 -5.861 60.940 1.00 23.91 106 ASP A N 1
ATOM 808 C CA . ASP A 1 106 ? 32.824 -6.009 61.392 1.00 22.77 106 ASP A CA 1
ATOM 809 C C . ASP A 1 106 ? 31.910 -5.102 60.608 1.00 19.67 106 ASP A C 1
ATOM 810 O O . ASP A 1 106 ? 31.575 -3.994 61.018 1.00 20.97 106 ASP A O 1
ATOM 815 N N . PRO A 1 107 ? 31.499 -5.578 59.440 1.00 20.67 107 PRO A N 1
ATOM 816 C CA . PRO A 1 107 ? 30.621 -4.846 58.538 1.00 17.54 107 PRO A CA 1
ATOM 817 C C . PRO A 1 107 ? 29.172 -4.653 59.032 1.00 16.17 107 PRO A C 1
ATOM 818 O O . PRO A 1 107 ? 28.404 -3.928 58.406 1.00 14.70 107 PRO A O 1
ATOM 822 N N . GLN A 1 108 ? 28.804 -5.273 60.146 1.00 11.96 108 GLN A N 1
ATOM 823 C CA . GLN A 1 108 ? 27.433 -5.133 60.672 1.00 12.58 108 GLN A CA 1
ATOM 824 C C . GLN A 1 108 ? 26.458 -5.465 59.529 1.00 10.21 108 GLN A C 1
ATOM 825 O O . GLN A 1 108 ? 25.553 -4.698 59.200 1.00 12.35 108 GLN A O 1
ATOM 831 N N . PHE A 1 109 ? 26.684 -6.624 58.935 1.00 13.76 109 PHE A N 1
ATOM 832 C CA . PHE A 1 109 ? 25.906 -7.087 57.782 1.00 13.38 109 PHE A CA 1
ATOM 833 C C . PHE A 1 109 ? 24.394 -7.187 57.964 1.00 10.93 109 PHE A C 1
ATOM 834 O O . PHE A 1 109 ? 23.654 -6.866 57.033 1.00 8.89 109 PHE A O 1
ATOM 842 N N . GLU A 1 110 ? 23.925 -7.645 59.119 1.00 12.56 110 GLU A N 1
ATOM 843 C CA . GLU A 1 110 ? 22.473 -7.721 59.337 1.00 11.73 110 GLU A CA 1
ATOM 844 C C . GLU A 1 110 ? 21.862 -6.318 59.304 1.00 13.46 110 GLU A C 1
ATOM 845 O O . GLU A 1 110 ? 20.811 -6.112 58.672 1.00 9.91 110 GLU A O 1
ATOM 851 N N . ARG A 1 111 ? 22.486 -5.352 59.983 1.00 10.81 111 ARG A N 1
ATOM 852 C CA . ARG A 1 111 ? 21.957 -3.997 59.936 1.00 15.21 111 ARG A CA 1
ATOM 853 C C . ARG A 1 111 ? 22.067 -3.444 58.512 1.00 13.40 111 ARG A C 1
ATOM 854 O O . ARG A 1 111 ? 21.194 -2.698 58.093 1.00 11.44 111 ARG A O 1
ATOM 862 N N . GLN A 1 112 ? 23.135 -3.781 57.773 1.00 10.99 112 GLN A N 1
ATOM 863 C CA . GLN A 1 112 ? 23.227 -3.289 56.384 1.00 9.96 112 GLN A CA 1
ATOM 864 C C . GLN A 1 112 ? 22.021 -3.760 55.591 1.00 11.79 112 GLN A C 1
ATOM 865 O O . GLN A 1 112 ? 21.458 -3.011 54.767 1.00 9.13 1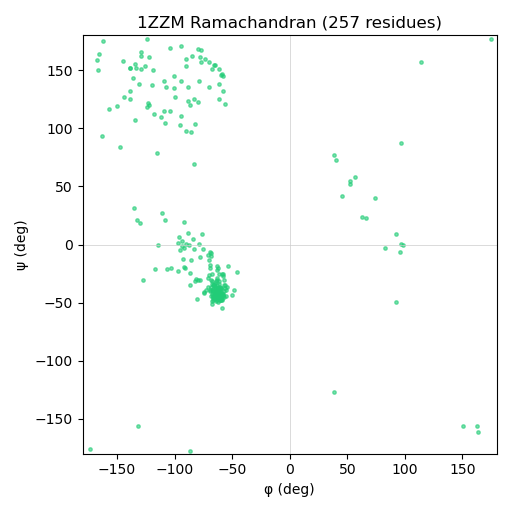12 GLN A O 1
ATOM 871 N N . GLN A 1 113 ? 21.657 -5.028 55.783 1.00 9.97 113 GLN A N 1
ATOM 872 C CA . GLN A 1 113 ? 20.513 -5.561 55.031 1.00 10.86 113 GLN A CA 1
ATOM 873 C C . GLN A 1 113 ? 19.193 -4.948 55.441 1.00 10.78 113 GLN A C 1
ATOM 874 O O . GLN A 1 113 ? 18.310 -4.736 54.596 1.00 9.22 113 GLN A O 1
ATOM 880 N N . TRP A 1 114 ? 19.028 -4.672 56.728 1.00 11.16 114 TRP A N 1
ATOM 881 C CA . TRP A 1 114 ? 17.749 -4.057 57.142 1.00 11.36 114 TRP A CA 1
ATOM 882 C C . TRP A 1 114 ? 17.667 -2.675 56.495 1.00 12.04 114 TRP A C 1
ATOM 883 O O . TRP A 1 114 ? 16.608 -2.254 55.977 1.00 12.03 114 TRP A O 1
ATOM 894 N N . LEU A 1 115 ? 18.786 -1.959 56.527 1.00 11.05 115 LEU A N 1
ATOM 895 C CA . LEU A 1 115 ? 18.814 -0.606 55.977 1.00 12.99 115 LEU A CA 1
ATOM 896 C C . LEU A 1 115 ? 18.574 -0.617 54.474 1.00 11.02 115 LEU A C 1
ATOM 897 O O . LEU A 1 115 ? 17.867 0.247 53.938 1.00 11.35 115 LEU A O 1
ATOM 902 N N . LEU A 1 116 ? 19.177 -1.567 53.779 1.00 11.14 116 LEU A N 1
ATOM 903 C CA . LEU A 1 116 ? 18.928 -1.682 52.340 1.00 9.96 116 LEU A CA 1
ATOM 904 C C . LEU A 1 116 ? 17.434 -1.920 52.078 1.00 10.04 116 LEU A C 1
ATOM 905 O O . LEU A 1 116 ? 16.838 -1.289 51.215 1.00 9.34 116 LEU A O 1
ATOM 910 N N . ASP A 1 117 ? 16.815 -2.833 52.816 1.00 10.99 117 ASP A N 1
ATOM 911 C CA . ASP A 1 117 ? 15.402 -3.090 52.548 1.00 10.51 117 ASP A CA 1
ATOM 912 C C . ASP A 1 117 ? 14.508 -1.888 52.854 1.00 11.73 117 ASP A C 1
ATOM 913 O O . ASP A 1 117 ? 13.501 -1.699 52.185 1.00 9.55 117 ASP A O 1
ATOM 918 N N . GLU A 1 118 ? 14.855 -1.082 53.867 1.00 10.14 118 GLU A N 1
ATOM 919 C CA . GLU A 1 118 ? 14.071 0.107 54.168 1.00 11.69 118 GLU A CA 1
ATOM 920 C C . GLU A 1 118 ? 14.108 1.050 52.965 1.00 12.69 118 GLU A C 1
ATOM 921 O O . GLU A 1 118 ? 13.120 1.706 52.636 1.00 11.08 118 GLU A O 1
ATOM 927 N N . GLN A 1 119 ? 15.260 1.121 52.306 1.00 11.95 119 GLN A N 1
ATOM 928 C CA . GLN A 1 119 ? 15.384 2.017 51.164 1.00 9.77 119 GLN A CA 1
ATOM 929 C C . GLN A 1 119 ? 14.766 1.422 49.921 1.00 11.13 119 GLN A C 1
ATOM 930 O O . GLN A 1 119 ? 14.262 2.155 49.074 1.00 10.47 119 GLN A O 1
ATOM 936 N N . LEU A 1 120 ? 14.784 0.097 49.819 1.00 12.42 120 LEU A N 1
ATOM 937 C CA . LEU A 1 120 ? 14.156 -0.546 48.674 1.00 12.47 120 LEU A CA 1
ATOM 938 C C . LEU A 1 120 ? 12.652 -0.276 48.783 1.00 13.49 120 LEU A C 1
ATOM 939 O O . LEU A 1 120 ? 11.977 -0.088 47.774 1.00 11.73 120 LEU A O 1
ATOM 944 N N . LYS A 1 121 ? 12.120 -0.242 50.002 1.00 12.81 121 LYS A N 1
ATOM 945 C CA . LYS A 1 121 ? 10.703 0.043 50.161 1.00 13.82 121 LYS A CA 1
ATOM 946 C C . LYS A 1 121 ? 10.398 1.473 49.687 1.00 12.84 121 LYS A C 1
ATOM 947 O O . LYS A 1 121 ? 9.354 1.697 49.076 1.00 11.90 121 LYS A O 1
ATOM 953 N N . LEU A 1 122 ? 11.300 2.420 49.956 1.00 9.61 122 LEU A N 1
ATOM 954 C CA . LEU A 1 122 ? 11.090 3.796 49.531 1.00 10.48 122 LEU A CA 1
ATOM 955 C C . LEU A 1 122 ? 11.138 3.942 48.012 1.00 12.35 122 LEU A C 1
ATOM 956 O O . LEU A 1 122 ? 10.338 4.678 47.426 1.00 12.76 122 LEU A O 1
ATOM 961 N N . ALA A 1 123 ? 12.050 3.220 47.372 1.00 14.66 123 ALA A N 1
ATOM 962 C CA . ALA A 1 123 ? 12.152 3.278 45.921 1.00 14.78 123 ALA A CA 1
ATOM 963 C C . ALA A 1 123 ? 10.839 2.763 45.344 1.00 14.75 123 ALA A C 1
ATOM 964 O O . ALA A 1 123 ? 10.348 3.314 44.358 1.00 15.89 123 ALA A O 1
ATOM 966 N N . LYS A 1 124 ? 10.268 1.723 45.949 1.00 12.92 124 LYS A N 1
ATOM 967 C CA . LYS A 1 124 ? 8.995 1.195 45.451 1.00 16.76 124 LYS A CA 1
ATOM 968 C C . LYS A 1 124 ? 7.877 2.188 45.646 1.00 14.71 124 LYS A C 1
ATOM 969 O O . LYS A 1 124 ? 7.069 2.402 44.745 1.00 16.06 124 LYS A O 1
ATOM 975 N N . ARG A 1 125 ? 7.840 2.801 46.827 1.00 13.49 125 ARG A N 1
ATOM 976 C CA . ARG A 1 125 ? 6.793 3.769 47.145 1.00 14.47 125 ARG A CA 1
ATOM 977 C C . ARG A 1 125 ? 6.811 4.969 46.196 1.00 15.88 125 ARG A C 1
ATOM 978 O O . ARG A 1 125 ? 5.767 5.448 45.737 1.00 14.37 125 ARG A O 1
ATOM 986 N N . TYR A 1 126 ? 8.002 5.460 45.899 1.00 12.40 126 TYR A N 1
ATOM 987 C CA . TYR A 1 126 ? 8.120 6.630 45.049 1.00 14.31 126 TYR A CA 1
ATOM 988 C C . TYR A 1 126 ? 8.375 6.326 43.577 1.00 13.44 126 TYR A C 1
ATOM 989 O O . TYR A 1 126 ? 8.622 7.247 42.801 1.00 11.97 126 TYR A O 1
ATOM 998 N N . ASP A 1 127 ? 8.328 5.035 43.230 1.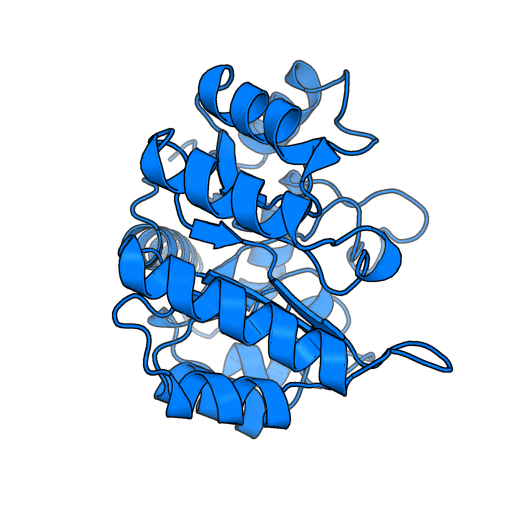00 12.99 127 ASP A N 1
ATOM 999 C CA . ASP A 1 127 ? 8.491 4.564 41.846 1.00 13.09 127 ASP A CA 1
ATOM 1000 C C . ASP A 1 127 ? 9.815 5.028 41.246 1.00 14.05 127 ASP A C 1
ATOM 1001 O O . ASP A 1 127 ? 9.840 5.699 40.218 1.00 12.36 127 ASP A O 1
ATOM 1006 N N . LEU A 1 128 ? 10.923 4.667 41.891 1.00 11.01 128 LEU A N 1
ATOM 1007 C CA . LEU A 1 128 ? 12.250 5.072 41.410 1.00 12.04 128 LEU A CA 1
ATOM 1008 C C . LEU A 1 128 ? 13.180 3.894 41.309 1.00 12.35 128 LEU A C 1
ATOM 1009 O O . LEU A 1 128 ? 13.011 2.918 42.038 1.00 16.13 128 LEU A O 1
ATOM 1014 N N . PRO A 1 129 ? 14.153 3.947 40.378 1.00 11.34 129 PRO A N 1
ATOM 1015 C CA . PRO A 1 129 ? 15.112 2.854 40.252 1.00 12.84 129 PRO A CA 1
ATOM 1016 C C . PRO A 1 129 ? 16.141 3.087 41.370 1.00 10.62 129 PRO A C 1
ATOM 1017 O O . PRO A 1 129 ? 16.147 4.154 41.979 1.00 13.15 129 PRO A O 1
ATOM 1021 N N . VAL A 1 130 ? 17.004 2.100 41.632 1.00 10.52 130 VAL A N 1
ATOM 1022 C CA . VAL A 1 130 ? 18.026 2.227 42.663 1.00 8.50 130 VAL A CA 1
ATOM 1023 C C . VAL A 1 130 ? 19.421 2.110 42.069 1.00 9.88 130 VAL A C 1
ATOM 1024 O O . VAL A 1 130 ? 19.635 1.447 41.038 1.00 12.16 130 VAL A O 1
ATOM 1028 N N . ILE A 1 131 ? 20.368 2.789 42.699 1.00 10.81 131 ILE A N 1
ATOM 1029 C CA . ILE A 1 131 ? 21.781 2.743 42.308 1.00 10.87 131 ILE A CA 1
ATOM 1030 C C . ILE A 1 131 ? 22.392 1.952 43.448 1.00 11.01 131 ILE A C 1
ATOM 1031 O O . ILE A 1 131 ? 22.407 2.384 44.614 1.00 10.50 131 ILE A O 1
ATOM 1036 N N . LEU A 1 132 ? 22.894 0.783 43.095 1.00 10.66 132 LEU A N 1
ATOM 1037 C CA . LEU A 1 132 ? 23.405 -0.150 44.067 1.00 9.96 132 LEU A CA 1
ATOM 1038 C C . LEU A 1 132 ? 24.904 -0.360 44.099 1.00 9.53 132 LEU A C 1
ATOM 1039 O O . LEU A 1 132 ? 25.567 -0.447 43.058 1.00 9.03 132 LEU A O 1
ATOM 1044 N N . HIS A 1 133 ? 25.386 -0.480 45.336 1.00 11.11 133 HIS A N 1
ATOM 1045 C CA . HIS A 1 133 ? 26.784 -0.754 45.666 1.00 10.40 133 HIS A CA 1
ATOM 1046 C C . HIS A 1 133 ? 26.789 -2.195 46.159 1.00 9.33 133 HIS A C 1
ATOM 1047 O O . HIS A 1 133 ? 25.922 -2.600 46.949 1.00 12.77 133 HIS A O 1
ATOM 1054 N N . SER A 1 134 ? 27.761 -2.975 45.697 1.00 9.37 134 SER A N 1
ATOM 1055 C CA . SER A 1 134 ? 27.856 -4.366 46.121 1.00 11.05 134 SER A CA 1
ATOM 1056 C C . SER A 1 134 ? 29.321 -4.757 46.095 1.00 13.30 134 SER A C 1
ATOM 1057 O O . SER A 1 134 ? 29.972 -4.714 45.051 1.00 15.24 134 SER A O 1
ATOM 1060 N N . ARG A 1 135 ? 29.847 -5.130 47.247 1.00 14.42 135 ARG A N 1
ATOM 1061 C CA . ARG A 1 135 ? 31.242 -5.513 47.280 1.00 17.06 135 ARG A CA 1
ATOM 1062 C C . ARG A 1 135 ? 31.296 -6.803 48.098 1.00 15.97 135 ARG A C 1
ATOM 1063 O O . ARG A 1 135 ? 31.129 -6.783 49.339 1.00 15.08 135 ARG A O 1
ATOM 1071 N N . ARG A 1 136 ? 31.523 -7.911 47.391 1.00 16.79 136 ARG A N 1
ATOM 1072 C CA . ARG A 1 136 ? 31.589 -9.235 47.999 1.00 16.56 136 ARG A CA 1
ATOM 1073 C C . ARG A 1 136 ? 30.238 -9.655 48.559 1.00 18.04 136 ARG A C 1
ATOM 1074 O O . ARG A 1 136 ? 30.165 -10.525 49.427 1.00 20.23 136 ARG A O 1
ATOM 1082 N N . THR A 1 137 ? 29.169 -9.058 48.037 1.00 16.00 137 THR A N 1
ATOM 1083 C CA . THR A 1 137 ? 27.800 -9.299 48.507 1.00 13.94 137 THR A CA 1
ATOM 1084 C C . THR A 1 137 ? 26.841 -9.541 47.337 1.00 13.47 137 THR A C 1
ATOM 1085 O O . THR A 1 137 ? 25.620 -9.398 47.490 1.00 12.65 137 THR A O 1
ATOM 1089 N N . HIS A 1 138 ? 27.362 -9.931 46.175 1.00 13.16 138 HIS A N 1
ATOM 1090 C CA . HIS A 1 138 ? 26.445 -10.094 45.022 1.00 11.29 138 HIS A CA 1
ATOM 1091 C C . HIS A 1 138 ? 25.302 -11.098 45.196 1.00 13.35 138 HIS A C 1
ATOM 1092 O O . HIS A 1 138 ? 24.163 -10.820 44.801 1.00 11.90 138 HIS A O 1
ATOM 1099 N N . ASP A 1 139 ? 25.606 -12.264 45.761 1.00 13.34 139 ASP A N 1
ATOM 1100 C CA . ASP A 1 139 ? 24.602 -13.295 45.959 1.00 13.87 139 ASP A CA 1
ATOM 1101 C C . ASP A 1 139 ? 23.501 -12.817 46.914 1.00 14.34 139 ASP A C 1
ATOM 1102 O O . ASP A 1 139 ? 22.324 -12.952 46.623 1.00 14.87 139 ASP A O 1
ATOM 1107 N N . LYS A 1 140 ? 23.895 -12.245 48.042 1.00 14.27 140 LYS A N 1
ATOM 1108 C CA . LYS A 1 140 ? 22.935 -11.747 49.021 1.00 17.15 140 LYS A CA 1
ATOM 1109 C C . LYS A 1 140 ? 22.120 -10.607 48.448 1.00 15.62 140 LYS A C 1
ATOM 1110 O O . LYS A 1 140 ? 20.905 -10.568 48.619 1.00 12.99 140 LYS A O 1
ATOM 1116 N N . LEU A 1 141 ? 22.780 -9.692 47.737 1.00 12.67 141 LEU A N 1
ATOM 1117 C CA . LEU A 1 141 ? 22.064 -8.556 47.161 1.00 12.63 141 LEU A CA 1
ATOM 1118 C C . LEU A 1 141 ? 21.031 -9.085 46.179 1.00 12.28 141 LEU A C 1
ATOM 1119 O O . LEU A 1 141 ? 19.888 -8.657 46.197 1.00 10.25 141 LEU A O 1
ATOM 1124 N N . ALA A 1 142 ? 21.430 -10.038 45.341 1.00 12.12 142 ALA A N 1
ATOM 1125 C CA . ALA A 1 142 ? 20.484 -10.622 44.378 1.00 13.41 142 ALA A CA 1
ATOM 1126 C C . ALA A 1 142 ? 19.287 -11.282 45.090 1.00 15.98 142 ALA A C 1
ATOM 1127 O O . ALA A 1 142 ? 18.147 -11.232 44.599 1.00 12.44 142 ALA A O 1
ATOM 1129 N N . MET A 1 143 ? 19.545 -11.920 46.227 1.00 13.19 143 MET A N 1
ATOM 1130 C CA . MET A 1 143 ? 18.474 -12.563 46.972 1.00 16.78 143 MET A CA 1
ATOM 1131 C C . MET A 1 143 ? 17.406 -11.529 47.381 1.00 14.25 143 MET A C 1
ATOM 1132 O O . MET A 1 143 ? 16.209 -11.777 47.223 1.00 13.11 143 MET A O 1
ATOM 1137 N N . HIS A 1 144 ? 17.848 -10.370 47.881 1.00 12.64 144 HIS A N 1
ATOM 1138 C CA . HIS A 1 144 ? 16.934 -9.290 48.284 1.00 13.30 144 HIS A CA 1
ATOM 1139 C C . HIS A 1 144 ? 16.242 -8.690 47.047 1.00 13.80 144 HIS A C 1
ATOM 1140 O O . HIS A 1 144 ? 15.037 -8.462 47.071 1.00 12.19 144 HIS A O 1
ATOM 1147 N N . LEU A 1 145 ? 16.988 -8.432 45.966 1.00 12.53 145 LEU A N 1
ATOM 1148 C CA . LEU A 1 145 ? 16.327 -7.850 44.778 1.00 12.98 145 LEU A CA 1
ATOM 1149 C C . LEU A 1 145 ? 15.230 -8.772 44.248 1.00 14.13 145 LEU A C 1
ATOM 1150 O O . LEU A 1 145 ? 14.142 -8.314 43.852 1.00 14.16 145 LEU A O 1
ATOM 1155 N N . LYS A 1 146 ? 15.528 -10.065 44.185 1.00 11.30 146 LYS A N 1
ATOM 1156 C CA . LYS A 1 146 ? 14.520 -10.990 43.708 1.00 16.64 146 LYS A CA 1
ATOM 1157 C C . LYS A 1 146 ? 13.271 -10.914 44.604 1.00 15.43 146 LYS A C 1
ATOM 1158 O O . LYS A 1 146 ? 12.157 -10.795 44.114 1.00 13.89 146 LYS A O 1
ATOM 1164 N N . ARG A 1 147 ? 13.460 -10.944 45.915 1.00 13.99 147 ARG A N 1
ATOM 1165 C CA . ARG A 1 147 ? 12.333 -10.891 46.836 1.00 15.41 147 ARG A CA 1
ATOM 1166 C C . ARG A 1 147 ? 11.485 -9.641 46.802 1.00 16.44 147 ARG A C 1
ATOM 1167 O O . ARG A 1 147 ? 10.253 -9.716 46.824 1.00 17.56 147 ARG A O 1
ATOM 1175 N N . HIS A 1 148 ? 12.133 -8.484 46.728 1.00 14.34 148 HIS A N 1
ATOM 1176 C CA . HIS A 1 148 ? 11.381 -7.251 46.795 1.00 13.51 148 HIS A CA 1
ATOM 1177 C C . HIS A 1 148 ? 10.806 -6.725 45.498 1.00 15.36 148 HIS A C 1
ATOM 1178 O O . HIS A 1 148 ? 9.969 -5.844 45.521 1.00 15.83 148 HIS A O 1
ATOM 1185 N N . ASP A 1 149 ? 11.264 -7.289 44.383 1.00 14.76 149 ASP A N 1
ATOM 1186 C CA . ASP A 1 149 ? 10.705 -7.004 43.065 1.00 16.78 149 ASP A CA 1
ATOM 1187 C C . ASP A 1 149 ? 10.347 -5.542 42.809 1.00 16.96 149 ASP A C 1
ATOM 1188 O O . ASP A 1 149 ? 9.173 -5.156 42.775 1.00 16.75 149 ASP A O 1
ATOM 1193 N N . LEU A 1 150 ? 11.367 -4.724 42.629 1.00 12.84 150 LEU A N 1
ATOM 1194 C CA . LEU A 1 150 ? 11.156 -3.304 42.368 1.00 14.90 150 LEU A CA 1
ATOM 1195 C C . LEU A 1 150 ? 10.806 -3.150 40.896 1.00 12.94 150 LEU A C 1
ATOM 1196 O O . LEU A 1 150 ? 11.581 -3.548 40.033 1.00 12.56 150 LEU A O 1
ATOM 1201 N N . PRO A 1 151 ? 9.641 -2.553 40.585 1.00 16.57 151 PRO A N 1
ATOM 1202 C CA . PRO A 1 151 ? 9.218 -2.358 39.195 1.00 15.20 151 PRO A CA 1
ATOM 1203 C C . PRO A 1 151 ? 10.255 -1.615 38.336 1.00 15.22 151 PRO A C 1
ATOM 1204 O O . PRO A 1 151 ? 10.430 -1.921 37.154 1.00 14.06 151 PRO A O 1
ATOM 1208 N N . ARG A 1 152 ? 10.946 -0.642 38.925 1.00 9.99 152 ARG A N 1
ATOM 1209 C CA . ARG A 1 152 ? 11.919 0.135 38.144 1.00 10.59 152 ARG A CA 1
ATOM 1210 C C . ARG A 1 152 ? 13.338 -0.361 38.194 1.00 9.21 152 ARG A C 1
ATOM 1211 O O . ARG A 1 152 ? 14.222 0.251 37.587 1.00 9.77 152 ARG A O 1
ATOM 1219 N N . THR A 1 153 ? 13.533 -1.477 38.887 1.00 8.45 153 THR A N 1
ATOM 1220 C CA . THR A 1 153 ? 14.832 -2.071 39.125 1.00 7.59 153 THR A CA 1
ATOM 1221 C C . THR A 1 153 ? 15.939 -1.043 39.377 1.00 8.71 153 THR A C 1
ATOM 1222 O O . THR A 1 153 ? 15.787 -0.223 40.277 1.00 9.16 153 THR A O 1
ATOM 1226 N N . GLY A 1 154 ? 17.040 -1.124 38.632 1.00 10.56 154 GLY A N 1
ATOM 1227 C CA . GLY A 1 154 ? 18.160 -0.233 38.877 1.00 9.80 154 GLY A CA 1
ATOM 1228 C C . GLY A 1 154 ? 19.445 -0.739 38.238 1.00 8.16 154 GLY A C 1
ATOM 1229 O O . GLY A 1 154 ? 19.412 -1.490 37.256 1.00 10.86 154 GLY A O 1
ATOM 1230 N N . VAL A 1 155 ? 20.580 -0.312 38.787 1.00 10.51 155 VAL A N 1
ATOM 1231 C CA . VAL A 1 155 ? 21.895 -0.692 38.273 1.00 8.12 155 VAL A CA 1
ATOM 1232 C C . VAL A 1 155 ? 22.776 -1.171 39.433 1.00 10.26 155 VAL A C 1
ATOM 1233 O O . VAL A 1 155 ? 22.731 -0.600 40.529 1.00 10.72 155 VAL A O 1
ATOM 1237 N N . VAL A 1 156 ? 23.529 -2.241 39.211 1.00 7.56 156 VAL A N 1
ATOM 1238 C CA . VAL A 1 156 ? 24.497 -2.671 40.211 1.00 8.86 156 VAL A CA 1
ATOM 1239 C C . VAL A 1 156 ? 25.753 -1.985 39.686 1.00 8.95 156 VAL A C 1
ATOM 1240 O O . VAL A 1 156 ? 26.360 -2.406 38.700 1.00 10.89 156 VAL A O 1
ATOM 1244 N N . HIS A 1 157 ? 26.131 -0.887 40.325 1.00 10.98 157 HIS A N 1
ATOM 1245 C CA . HIS A 1 157 ? 27.267 -0.101 39.840 1.00 8.65 157 HIS A CA 1
ATOM 1246 C C . HIS A 1 157 ? 28.650 -0.717 40.086 1.00 10.94 157 HIS A C 1
ATOM 1247 O O . HIS A 1 157 ? 28.806 -1.610 40.928 1.00 10.00 157 HIS A O 1
ATOM 1254 N N . GLY A 1 158 ? 29.632 -0.247 39.310 1.00 11.59 158 GLY A N 1
ATOM 1255 C CA . GLY A 1 158 ? 31.020 -0.672 39.460 1.00 11.30 158 GLY A CA 1
ATOM 1256 C C . GLY A 1 158 ? 31.180 -2.156 39.606 1.00 13.80 158 GLY A C 1
ATOM 1257 O O . GLY A 1 158 ? 31.994 -2.625 40.373 1.00 13.49 158 GLY A O 1
ATOM 1258 N N . PHE A 1 159 ? 30.424 -2.903 38.822 1.00 12.08 159 PHE A N 1
ATOM 1259 C CA . PHE A 1 159 ? 30.453 -4.340 38.926 1.00 14.95 159 PHE A CA 1
ATOM 1260 C C . PHE A 1 159 ? 31.793 -5.038 38.717 1.00 15.08 159 PHE A C 1
ATOM 1261 O O . PHE A 1 159 ? 32.527 -4.755 37.763 1.00 13.13 159 PHE A O 1
ATOM 1269 N N . SER A 1 160 ? 32.104 -5.942 39.632 1.00 12.92 160 SER A N 1
ATOM 1270 C CA . SER A 1 160 ? 33.284 -6.782 39.478 1.00 16.60 160 SER A CA 1
ATOM 1271 C C . SER A 1 160 ? 32.840 -8.102 40.061 1.00 15.23 160 SER A C 1
ATOM 1272 O O . SER A 1 160 ? 32.354 -8.152 41.189 1.00 16.28 160 SER A O 1
ATOM 1275 N N . GLY A 1 161 ? 32.992 -9.174 39.304 1.00 17.26 161 GLY A N 1
ATOM 1276 C CA . GLY A 1 161 ? 32.554 -10.456 39.825 1.00 17.24 161 GLY A CA 1
ATOM 1277 C C . GLY A 1 161 ? 32.423 -11.468 38.731 1.00 15.12 161 GLY A C 1
ATOM 1278 O O . GLY A 1 161 ? 32.954 -11.267 37.666 1.00 16.64 161 GLY A O 1
ATOM 1279 N N . SER A 1 162 ? 31.685 -12.541 38.994 1.00 17.69 162 SER A N 1
ATOM 1280 C CA . SER A 1 162 ? 31.525 -13.630 38.040 1.00 16.45 162 SER A CA 1
ATOM 1281 C C . SER A 1 162 ? 30.421 -13.429 37.008 1.00 14.36 162 SER A C 1
ATOM 1282 O O . SER A 1 162 ? 29.512 -12.610 37.162 1.00 14.21 162 SER A O 1
ATOM 1285 N N . LEU A 1 163 ? 30.507 -14.203 35.947 1.00 12.47 163 LEU A N 1
ATOM 1286 C CA . LEU A 1 163 ? 29.493 -14.125 34.912 1.00 13.75 163 LEU A CA 1
ATOM 1287 C C . LEU A 1 163 ? 28.147 -14.525 35.510 1.00 13.74 163 LEU A C 1
ATOM 1288 O O . LEU A 1 163 ? 27.120 -13.901 35.221 1.00 15.28 163 LEU A O 1
ATOM 1293 N N . GLN A 1 164 ? 28.125 -15.585 36.322 1.00 13.09 164 GLN A N 1
ATOM 1294 C CA . GLN A 1 164 ? 26.829 -15.980 36.913 1.00 12.77 164 GLN A CA 1
ATOM 1295 C C . GLN A 1 164 ? 26.226 -14.862 37.762 1.00 12.30 164 GLN A C 1
ATOM 1296 O O . GLN A 1 164 ? 25.013 -14.632 37.738 1.00 13.05 164 GLN A O 1
ATOM 1302 N N . GLN A 1 165 ? 27.061 -14.138 38.497 1.00 11.90 165 GLN A N 1
ATOM 1303 C CA . GLN A 1 165 ? 26.518 -13.070 39.330 1.00 12.38 165 GLN A CA 1
ATOM 1304 C C . GLN A 1 165 ? 25.946 -11.950 38.484 1.00 14.49 165 GLN A C 1
ATOM 1305 O O . GLN A 1 165 ? 24.872 -11.434 38.797 1.00 11.63 165 GLN A O 1
ATOM 1311 N N . ALA A 1 166 ? 26.647 -11.586 37.409 1.00 12.81 166 ALA A N 1
ATOM 1312 C CA . ALA A 1 166 ? 26.159 -10.537 36.508 1.00 12.48 166 ALA A CA 1
ATOM 1313 C C . ALA A 1 166 ? 24.874 -10.956 35.829 1.00 12.81 166 ALA A C 1
ATOM 1314 O O . ALA A 1 166 ? 23.899 -10.200 35.815 1.00 13.08 166 ALA A O 1
ATOM 1316 N N . GLU A 1 167 ? 24.860 -12.164 35.264 1.00 11.91 167 GLU A N 1
ATOM 1317 C CA . GLU A 1 167 ? 23.668 -12.652 34.571 1.00 12.29 167 GLU A CA 1
ATOM 1318 C C . GLU A 1 167 ? 22.469 -12.727 35.506 1.00 13.53 167 GLU A C 1
ATOM 1319 O O . GLU A 1 167 ? 21.357 -12.417 35.102 1.00 14.56 167 GLU A O 1
ATOM 1325 N N . ARG A 1 168 ? 22.689 -13.104 36.764 1.00 11.53 168 ARG A N 1
ATOM 1326 C CA . ARG A 1 168 ? 21.570 -13.150 37.707 1.00 13.45 168 ARG A CA 1
ATOM 1327 C C . ARG A 1 168 ? 20.976 -11.757 37.903 1.00 13.15 168 ARG A C 1
ATOM 1328 O O . ARG A 1 168 ? 19.772 -11.607 38.010 1.00 11.73 168 ARG A O 1
ATOM 1336 N N . PHE A 1 169 ? 21.825 -10.734 37.962 1.00 11.03 169 PHE A N 1
ATOM 1337 C CA . PHE A 1 169 ? 21.305 -9.372 38.124 1.00 9.75 169 PHE A CA 1
ATOM 1338 C C . PHE A 1 169 ? 20.536 -8.966 36.855 1.00 11.46 169 PHE A C 1
ATOM 1339 O O . PHE A 1 169 ? 19.456 -8.379 36.920 1.00 12.41 169 PHE A O 1
ATOM 1347 N N . VAL A 1 170 ? 21.100 -9.291 35.700 1.00 10.48 170 VAL A N 1
ATOM 1348 C CA . VAL A 1 170 ? 20.475 -8.934 34.424 1.00 11.73 170 VAL A CA 1
ATOM 1349 C C . VAL A 1 170 ? 19.116 -9.641 34.289 1.00 15.35 170 VAL A C 1
ATOM 1350 O O . VAL A 1 170 ? 18.134 -9.046 33.811 1.00 11.77 170 VAL A O 1
ATOM 1354 N N . GLN A 1 171 ? 19.063 -10.897 34.732 1.00 14.19 171 GLN A N 1
ATOM 1355 C CA . GLN A 1 171 ? 17.823 -11.665 34.651 1.00 17.99 171 GLN A CA 1
ATOM 1356 C C . GLN A 1 171 ? 16.765 -11.124 35.623 1.00 17.25 171 GLN A C 1
ATOM 1357 O O . GLN A 1 171 ? 15.568 -11.341 35.419 1.00 15.58 171 GLN A O 1
ATOM 1363 N N . LEU A 1 172 ? 17.200 -10.386 36.643 1.00 12.42 172 LEU A N 1
ATOM 1364 C CA . LEU A 1 172 ? 16.252 -9.757 37.571 1.00 14.48 172 LEU A CA 1
ATOM 1365 C C . LEU A 1 172 ? 15.843 -8.372 37.023 1.00 13.26 172 LEU A C 1
ATOM 1366 O O . LEU A 1 172 ? 15.063 -7.649 37.653 1.00 14.98 172 LEU A O 1
ATOM 1371 N N . GLY A 1 173 ? 16.400 -8.005 35.865 1.00 13.10 173 GLY A N 1
ATOM 1372 C CA . GLY A 1 173 ? 16.078 -6.740 35.219 1.00 11.47 173 GLY A CA 1
ATOM 1373 C C . GLY A 1 173 ? 16.987 -5.577 35.562 1.00 12.87 173 GLY A C 1
ATOM 1374 O O . GLY A 1 173 ? 16.706 -4.432 35.209 1.00 11.62 173 GLY A O 1
ATOM 1375 N N . TYR A 1 174 ? 18.079 -5.869 36.251 1.00 9.54 174 TYR A N 1
ATOM 1376 C CA . TYR A 1 174 ? 19.027 -4.818 36.652 1.00 10.47 174 TYR A CA 1
ATOM 1377 C C . TYR A 1 174 ? 20.103 -4.590 35.609 1.00 11.42 174 TYR A C 1
ATOM 1378 O O . TYR A 1 174 ? 20.410 -5.494 34.802 1.00 10.69 174 TYR A O 1
ATOM 1387 N N . LYS A 1 175 ? 20.642 -3.372 35.605 1.00 8.67 175 LYS A N 1
ATOM 1388 C CA . LYS A 1 175 ? 21.724 -3.051 34.689 1.00 11.63 175 LYS A CA 1
ATOM 1389 C C . LYS A 1 175 ? 23.036 -3.263 35.418 1.00 9.78 175 LYS A C 1
ATOM 1390 O O . LYS A 1 175 ? 23.058 -3.434 36.643 1.00 13.40 175 LYS A O 1
ATOM 1396 N N . ILE A 1 176 ? 24.128 -3.203 34.655 1.00 10.82 176 ILE A N 1
ATOM 1397 C CA . ILE A 1 176 ? 25.478 -3.445 35.172 1.00 8.80 176 ILE A CA 1
ATOM 1398 C C . ILE A 1 176 ? 26.341 -2.210 34.862 1.00 9.34 176 ILE A C 1
ATOM 1399 O O . ILE A 1 176 ? 26.522 -1.838 33.699 1.00 9.79 176 ILE A O 1
ATOM 1404 N N . GLY A 1 177 ? 26.910 -1.598 35.904 1.00 10.13 177 GLY A N 1
ATOM 1405 C CA . GLY A 1 177 ? 27.728 -0.419 35.695 1.00 7.77 177 GLY A CA 1
ATOM 1406 C C . GLY A 1 177 ? 29.151 -0.787 35.313 1.00 11.30 177 GLY A C 1
ATOM 1407 O O . GLY A 1 177 ? 29.824 -1.550 36.006 1.00 12.66 177 GLY A O 1
ATOM 1408 N N . VAL A 1 178 ? 29.605 -0.256 34.193 1.00 9.56 178 VAL A N 1
ATOM 1409 C CA . VAL A 1 178 ? 30.940 -0.553 33.679 1.00 9.97 178 VAL A CA 1
ATOM 1410 C C . VAL A 1 178 ? 31.849 0.638 33.951 1.00 11.25 178 VAL A C 1
ATOM 1411 O O . VAL A 1 178 ? 31.645 1.726 33.386 1.00 10.04 178 VAL A O 1
ATOM 1415 N N . GLY A 1 179 ? 32.853 0.401 34.791 1.00 8.40 179 GLY A N 1
ATOM 1416 C CA . GLY A 1 179 ? 33.805 1.426 35.165 1.00 12.75 179 GLY A CA 1
ATOM 1417 C C . GLY A 1 179 ? 35.251 0.952 35.048 1.00 14.05 179 GLY A C 1
ATOM 1418 O O . GLY A 1 179 ? 35.551 -0.020 34.331 1.00 15.39 179 GLY A O 1
ATOM 1419 N N . GLY A 1 180 ? 36.130 1.604 35.800 1.00 14.14 180 GLY A N 1
ATOM 1420 C CA . GLY A 1 180 ? 37.566 1.334 35.746 1.00 16.44 180 GLY A CA 1
ATOM 1421 C C . GLY A 1 180 ? 38.038 -0.089 35.930 1.00 17.49 180 GLY A C 1
ATOM 1422 O O . GLY A 1 180 ? 39.177 -0.436 35.561 1.00 16.11 180 GLY A O 1
ATOM 1423 N N . THR A 1 181 ? 37.168 -0.923 36.489 1.00 16.45 181 THR A N 1
ATOM 1424 C CA . THR A 1 181 ? 37.509 -2.319 36.718 1.00 16.90 181 THR A CA 1
ATOM 1425 C C . THR A 1 181 ? 37.925 -3.017 35.432 1.00 19.38 181 THR A C 1
ATOM 1426 O O . THR A 1 181 ? 38.810 -3.888 35.451 1.00 20.61 181 THR A O 1
ATOM 1430 N N . ILE A 1 182 ? 37.317 -2.643 34.307 1.00 16.23 182 ILE A N 1
ATOM 1431 C CA . ILE A 1 182 ? 37.662 -3.334 33.077 1.00 17.86 182 ILE A CA 1
ATOM 1432 C C . ILE A 1 182 ? 39.013 -2.953 32.484 1.00 19.51 182 ILE A C 1
ATOM 1433 O O . ILE A 1 182 ? 39.409 -3.531 31.479 1.00 17.87 182 ILE A O 1
ATOM 1438 N N . THR A 1 183 ? 39.699 -1.978 33.087 1.00 20.32 183 THR A N 1
ATOM 1439 C CA . THR A 1 183 ? 41.002 -1.564 32.556 1.00 20.76 183 THR A CA 1
ATOM 1440 C C . THR A 1 183 ? 42.156 -2.341 33.165 1.00 22.97 183 THR A C 1
ATOM 1441 O O . THR A 1 183 ? 43.319 -2.103 32.805 1.00 21.48 183 THR A O 1
ATOM 1445 N N . TYR A 1 184 ? 41.831 -3.267 34.071 1.00 21.22 184 TYR A N 1
ATOM 1446 C CA . TYR A 1 184 ? 42.811 -4.109 34.761 1.00 21.54 184 TYR A CA 1
ATOM 1447 C C . TYR A 1 184 ? 42.642 -5.592 34.388 1.00 21.92 184 TYR A C 1
ATOM 1448 O O . TYR A 1 184 ? 42.117 -6.375 35.175 1.00 21.22 184 TYR A O 1
ATOM 1457 N N . PRO A 1 185 ? 43.136 -6.012 33.219 1.00 21.85 185 PRO A N 1
ATOM 1458 C CA . PRO A 1 185 ? 42.956 -7.432 32.866 1.00 22.75 185 PRO A CA 1
ATOM 1459 C C . PRO A 1 185 ? 43.525 -8.487 33.818 1.00 24.48 185 PRO A C 1
ATOM 1460 O O . PRO A 1 185 ? 43.023 -9.627 33.885 1.00 21.46 185 PRO A O 1
ATOM 1464 N N . ARG A 1 186 ? 44.537 -8.118 34.585 1.00 21.50 186 ARG A N 1
ATOM 1465 C CA . ARG A 1 186 ? 45.138 -9.088 35.480 1.00 25.89 186 ARG A CA 1
ATOM 1466 C C . ARG A 1 186 ? 44.517 -9.101 36.875 1.00 26.97 186 ARG A C 1
ATOM 1467 O O . ARG A 1 186 ? 44.878 -9.930 37.701 1.00 28.80 186 ARG A O 1
ATOM 1475 N N . ALA A 1 187 ? 43.563 -8.216 37.135 1.00 27.31 187 ALA A N 1
ATOM 1476 C CA . ALA A 1 187 ? 42.957 -8.134 38.469 1.00 28.83 187 ALA A CA 1
ATOM 1477 C C . ALA A 1 187 ? 41.724 -8.998 38.691 1.00 29.68 187 ALA A C 1
ATOM 1478 O O . ALA A 1 187 ? 41.352 -9.272 39.833 1.00 31.01 187 ALA A O 1
ATOM 1480 N N . SER A 1 188 ? 41.079 -9.405 37.608 1.00 28.45 188 SER A N 1
ATOM 1481 C CA . SER A 1 188 ? 39.889 -10.243 37.694 1.00 28.48 188 SER A CA 1
ATOM 1482 C C . SER A 1 188 ? 39.492 -10.661 36.295 1.00 26.50 188 SER A C 1
ATOM 1483 O O . SER A 1 188 ? 40.161 -10.323 35.313 1.00 26.75 188 SER A O 1
ATOM 1486 N N . LYS A 1 189 ? 38.374 -11.370 36.207 1.00 28.47 189 LYS A N 1
ATOM 1487 C CA . LYS A 1 189 ? 37.876 -11.843 34.928 1.00 26.31 189 LYS A CA 1
ATOM 1488 C C . LYS A 1 189 ? 36.635 -11.038 34.545 1.00 24.71 189 LYS A C 1
ATOM 1489 O O . LYS A 1 189 ? 35.806 -11.467 33.725 1.00 20.43 189 LYS A O 1
ATOM 1495 N N . THR A 1 190 ? 36.510 -9.859 35.135 1.00 17.72 190 THR A N 1
ATOM 1496 C CA . THR A 1 190 ? 35.361 -9.026 34.836 1.00 17.37 190 THR A CA 1
ATOM 1497 C C . THR A 1 190 ? 35.301 -8.585 33.366 1.00 15.40 190 THR A C 1
ATOM 1498 O O . THR A 1 190 ? 34.206 -8.414 32.794 1.00 15.67 190 THR A O 1
ATOM 1502 N N . ARG A 1 191 ? 36.451 -8.431 32.718 1.00 14.59 191 ARG A N 1
ATOM 1503 C CA . ARG A 1 191 ? 36.429 -8.032 31.315 1.00 15.52 191 ARG A CA 1
ATOM 1504 C C . ARG A 1 191 ? 35.710 -9.082 30.479 1.00 13.17 191 ARG A C 1
ATOM 1505 O O . ARG A 1 191 ? 34.957 -8.741 29.560 1.00 13.53 191 ARG A O 1
ATOM 1513 N N . ASP A 1 192 ? 35.910 -10.360 30.811 1.00 14.66 192 ASP A N 1
ATOM 1514 C CA . ASP A 1 192 ? 35.264 -11.428 30.066 1.00 16.35 192 ASP A CA 1
ATOM 1515 C C . ASP A 1 192 ? 33.751 -11.414 30.286 1.00 16.85 192 ASP A C 1
ATOM 1516 O O . ASP A 1 192 ? 32.991 -11.740 29.380 1.00 19.03 192 ASP A O 1
ATOM 1521 N N . VAL A 1 193 ? 33.324 -11.028 31.491 1.00 15.69 193 VAL A N 1
ATOM 1522 C CA . VAL A 1 193 ? 31.888 -10.958 31.806 1.00 16.08 193 VAL A CA 1
ATOM 1523 C C . VAL A 1 193 ? 31.271 -9.846 30.996 1.00 15.15 193 VAL A C 1
ATOM 1524 O O . VAL A 1 193 ? 30.278 -10.036 30.281 1.00 13.30 193 VAL A O 1
ATOM 1528 N N . ILE A 1 194 ? 31.890 -8.670 31.072 1.00 13.71 194 ILE A N 1
ATOM 1529 C CA . ILE A 1 194 ? 31.364 -7.517 30.356 1.00 14.76 194 ILE A CA 1
ATOM 1530 C C . ILE A 1 194 ? 31.345 -7.750 28.847 1.00 15.91 194 ILE A C 1
ATOM 1531 O O . ILE A 1 194 ? 30.482 -7.248 28.138 1.00 15.63 194 ILE A O 1
ATOM 1536 N N . ALA A 1 195 ? 32.291 -8.535 28.352 1.00 15.42 195 ALA A N 1
ATOM 1537 C CA . ALA A 1 195 ? 32.311 -8.838 26.925 1.00 16.12 195 ALA A CA 1
ATOM 1538 C C . ALA A 1 195 ? 31.114 -9.700 26.528 1.00 17.60 195 ALA A C 1
ATOM 1539 O O . ALA A 1 195 ? 30.677 -9.665 25.385 1.00 22.68 195 ALA A O 1
ATOM 1541 N N . LYS A 1 196 ? 30.566 -10.456 27.460 1.00 17.18 196 LYS A N 1
ATOM 1542 C CA . LYS A 1 196 ? 29.458 -11.350 27.132 1.00 21.23 196 LYS A CA 1
ATOM 1543 C C . LYS A 1 196 ? 28.040 -10.869 27.416 1.00 19.69 196 LYS A C 1
ATOM 1544 O O . LYS A 1 196 ? 27.083 -11.379 26.821 1.00 21.58 196 LYS A O 1
ATOM 1550 N N . LEU A 1 197 ? 27.888 -9.919 28.326 1.00 16.70 197 LEU A N 1
ATOM 1551 C CA . LEU A 1 197 ? 26.536 -9.448 28.650 1.00 14.76 197 LEU A CA 1
ATOM 1552 C C . LEU A 1 197 ? 25.857 -8.763 27.468 1.00 15.60 197 LEU A C 1
ATOM 1553 O O . LEU A 1 197 ? 26.521 -8.248 26.575 1.00 12.61 197 LEU A O 1
ATOM 1558 N N . PRO A 1 198 ? 24.511 -8.765 27.450 1.00 13.49 198 PRO A N 1
ATOM 1559 C CA . PRO A 1 198 ? 23.708 -8.128 26.391 1.00 15.41 198 PRO A CA 1
ATOM 1560 C C . PRO A 1 198 ? 24.054 -6.641 26.432 1.00 16.80 198 PRO A C 1
ATOM 1561 O O . PRO A 1 198 ? 24.141 -6.050 27.517 1.00 12.06 198 PRO A O 1
ATOM 1565 N N . LEU A 1 199 ? 24.224 -6.030 25.272 1.00 13.18 199 LEU A N 1
ATOM 1566 C CA . LEU A 1 199 ? 24.561 -4.613 25.241 1.00 18.63 199 LEU A CA 1
ATOM 1567 C C . LEU A 1 199 ? 23.541 -3.721 25.974 1.00 16.07 199 LEU A C 1
ATOM 1568 O O . LEU A 1 199 ? 23.902 -2.668 26.507 1.00 14.11 199 LEU A O 1
ATOM 1573 N N . ALA A 1 200 ? 22.274 -4.131 25.979 1.00 13.08 200 ALA A N 1
ATOM 1574 C CA . ALA A 1 200 ? 21.231 -3.337 26.615 1.00 13.53 200 ALA A CA 1
ATOM 1575 C C . ALA A 1 200 ? 21.346 -3.365 28.112 1.00 14.01 200 ALA A C 1
ATOM 1576 O O . ALA A 1 200 ? 20.657 -2.611 28.790 1.00 12.10 200 ALA A O 1
ATOM 1578 N N . SER A 1 201 ? 22.221 -4.215 28.659 1.00 10.45 201 SER A N 1
ATOM 1579 C CA . SER A 1 201 ? 22.300 -4.245 30.116 1.00 13.21 201 SER A CA 1
ATOM 1580 C C . SER A 1 201 ? 23.400 -3.356 30.724 1.00 12.85 201 SER A C 1
ATOM 1581 O O . SER A 1 201 ? 23.476 -3.220 31.942 1.00 14.30 201 SER A O 1
ATOM 1584 N N . LEU A 1 202 ? 24.215 -2.745 29.879 1.00 10.57 202 LEU A N 1
ATOM 1585 C CA . LEU A 1 202 ? 25.352 -1.944 30.336 1.00 10.63 202 LEU A CA 1
ATOM 1586 C C . LEU A 1 202 ? 25.166 -0.430 30.508 1.00 10.85 202 LEU A C 1
ATOM 1587 O O . LEU A 1 202 ? 24.489 0.212 29.721 1.00 11.72 202 LEU A O 1
ATOM 1592 N N . LEU A 1 203 ? 25.763 0.114 31.571 1.00 8.78 203 LEU A N 1
ATOM 1593 C CA . LEU A 1 203 ? 25.760 1.558 31.784 1.00 9.93 203 LEU A CA 1
ATOM 1594 C C . LEU A 1 203 ? 27.233 1.930 31.957 1.00 11.25 203 LEU A C 1
ATOM 1595 O O . LEU A 1 203 ? 28.048 1.098 32.401 1.00 12.17 203 LEU A O 1
ATOM 1600 N N . LEU A 1 204 ? 27.564 3.172 31.635 1.00 9.28 204 LEU A N 1
ATOM 1601 C CA . LEU A 1 204 ? 28.948 3.644 31.766 1.00 7.96 204 LEU A CA 1
ATOM 1602 C C . LEU A 1 204 ? 29.101 4.472 33.054 1.00 10.19 204 LEU A C 1
ATOM 1603 O O . LEU A 1 204 ? 28.193 5.181 33.447 1.00 10.38 204 LEU A O 1
ATOM 1608 N N . GLU A 1 205 ? 30.248 4.384 33.714 1.00 9.76 205 GLU A N 1
ATOM 1609 C CA . GLU A 1 205 ? 30.442 5.156 34.948 1.00 11.93 205 GLU A CA 1
ATOM 1610 C C . GLU A 1 205 ? 31.908 5.236 35.275 1.00 10.78 205 GLU A C 1
ATOM 1611 O O . GLU A 1 205 ? 32.728 4.615 34.591 1.00 11.67 205 GLU A O 1
ATOM 1617 N N . THR A 1 206 ? 32.234 5.999 36.325 1.00 12.03 206 THR A N 1
ATOM 1618 C CA . THR A 1 206 ? 33.611 6.071 36.840 1.00 13.82 206 THR A CA 1
ATOM 1619 C C . THR A 1 206 ? 33.739 5.789 38.347 1.00 14.06 206 THR A C 1
ATOM 1620 O O . THR A 1 206 ? 34.767 5.275 38.801 1.00 13.55 206 THR A O 1
ATOM 1624 N N . ASP A 1 207 ? 32.703 6.127 39.111 1.00 12.82 207 ASP A N 1
ATOM 1625 C CA . ASP A 1 207 ? 32.711 6.075 40.574 1.00 12.56 207 ASP A CA 1
ATOM 1626 C C . ASP A 1 207 ? 33.782 7.081 41.052 1.00 16.43 207 ASP A C 1
ATOM 1627 O O . ASP A 1 207 ? 34.327 6.955 42.149 1.00 13.02 207 ASP A O 1
ATOM 1632 N N . ALA A 1 208 ? 34.095 8.082 40.230 1.00 14.91 208 ALA A N 1
ATOM 1633 C CA . ALA A 1 208 ? 35.106 9.074 40.652 1.00 16.69 208 ALA A CA 1
ATOM 1634 C C . ALA A 1 208 ? 34.658 9.744 41.948 1.00 16.31 208 ALA A C 1
ATOM 1635 O O . ALA A 1 208 ? 33.478 10.033 42.139 1.00 13.26 208 ALA A O 1
ATOM 1637 N N . PRO A 1 209 ? 35.613 10.114 42.814 1.00 13.94 209 PRO A N 1
ATOM 1638 C CA . PRO A 1 209 ? 37.063 9.985 42.696 1.00 15.12 209 PRO A CA 1
ATOM 1639 C C . PRO A 1 209 ? 37.661 8.615 42.984 1.00 15.14 209 PRO A C 1
ATOM 1640 O O . PRO A 1 209 ? 38.874 8.456 42.922 1.00 18.64 209 PRO A O 1
ATOM 1644 N N . ASP A 1 210 ? 36.844 7.624 43.313 1.00 13.56 210 ASP A N 1
ATOM 1645 C CA . ASP A 1 210 ? 37.430 6.296 43.581 1.00 18.55 210 ASP A CA 1
ATOM 1646 C C . ASP A 1 210 ? 37.582 5.486 42.286 1.00 16.90 210 ASP A C 1
ATOM 1647 O O . ASP A 1 210 ? 37.283 6.000 41.200 1.00 14.80 210 ASP A O 1
ATOM 1652 N N . MET A 1 211 ? 38.055 4.240 42.413 1.00 16.52 211 MET A N 1
ATOM 1653 C CA . MET A 1 211 ? 38.253 3.334 41.274 1.00 19.35 211 MET A CA 1
ATOM 1654 C C . MET A 1 211 ? 39.099 3.921 40.116 1.00 17.80 211 MET A C 1
ATOM 1655 O O . MET A 1 211 ? 38.680 3.935 38.958 1.00 16.16 211 MET A O 1
ATOM 1660 N N . PRO A 1 212 ? 40.326 4.410 40.417 1.00 18.73 212 PRO A N 1
ATOM 1661 C CA . PRO A 1 212 ? 41.201 4.983 39.379 1.00 19.98 212 PRO A CA 1
ATOM 1662 C C . PRO A 1 212 ? 41.472 3.968 38.274 1.00 18.05 212 PRO A C 1
ATOM 1663 O O . PRO A 1 212 ? 41.557 2.768 38.551 1.00 20.88 212 PRO A O 1
ATOM 1667 N N . LEU A 1 213 ? 41.581 4.413 37.028 1.00 18.56 213 LEU A N 1
ATOM 1668 C CA . LEU A 1 213 ? 41.838 3.451 35.953 1.00 20.29 213 LEU A CA 1
ATOM 1669 C C . LEU A 1 213 ? 43.314 3.016 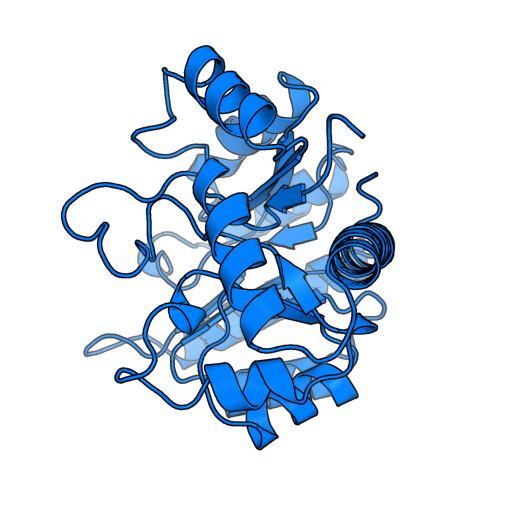35.921 1.00 20.11 213 LEU A C 1
ATOM 1670 O O . LEU A 1 213 ? 44.203 3.695 36.475 1.00 18.82 213 LEU A O 1
ATOM 1675 N N . ASN A 1 214 ? 43.555 1.883 35.263 1.00 18.72 214 ASN A N 1
ATOM 1676 C CA . ASN A 1 214 ? 44.899 1.313 35.120 1.00 17.96 214 ASN A CA 1
ATOM 1677 C C . ASN A 1 214 ? 45.837 2.334 34.481 1.00 19.63 214 ASN A C 1
ATOM 1678 O O . ASN A 1 214 ? 45.591 2.801 33.371 1.00 20.06 214 ASN A O 1
ATOM 1683 N N . GLY A 1 215 ? 46.904 2.681 35.193 1.00 24.47 215 GLY A N 1
ATOM 1684 C CA . GLY A 1 215 ? 47.857 3.645 34.661 1.00 26.83 215 GLY A CA 1
ATOM 1685 C C . GLY A 1 215 ? 47.625 5.048 35.188 1.00 29.67 215 GLY A C 1
ATOM 1686 O O . GLY A 1 215 ? 48.356 5.985 34.829 1.00 29.56 215 GLY A O 1
ATOM 1687 N N . PHE A 1 216 ? 46.608 5.190 36.040 1.00 29.01 216 PHE A N 1
ATOM 1688 C CA . PHE A 1 216 ? 46.252 6.474 36.618 1.00 28.45 216 PHE A CA 1
ATOM 1689 C C . PHE A 1 216 ? 46.114 6.390 38.108 1.00 27.89 216 PHE A C 1
ATOM 1690 O O . PHE A 1 216 ? 45.507 7.248 38.729 1.00 28.09 216 PHE A O 1
ATOM 1698 N N . GLN A 1 217 ? 46.673 5.347 38.700 1.00 29.72 217 GLN A N 1
ATOM 1699 C CA . GLN A 1 217 ? 46.597 5.194 40.142 1.00 31.62 217 GLN A CA 1
ATOM 1700 C C . GLN A 1 217 ? 47.469 6.258 40.821 1.00 33.35 217 GLN A C 1
ATOM 1701 O O . GLN A 1 217 ? 48.390 6.808 40.204 1.00 31.99 217 GLN A O 1
ATOM 1707 N N . GLY A 1 218 ? 47.162 6.559 42.079 1.00 33.15 218 GLY A N 1
ATOM 1708 C CA . GLY A 1 218 ? 47.930 7.564 42.798 1.00 33.51 218 GLY A CA 1
ATOM 1709 C C . GLY A 1 218 ? 47.342 8.970 42.784 1.00 34.08 218 GLY A C 1
ATOM 1710 O O . GLY A 1 218 ? 47.876 9.861 43.441 1.00 33.71 218 GLY A O 1
ATOM 1711 N N . GLN A 1 219 ? 46.263 9.176 42.021 1.00 31.68 219 GLN A N 1
ATOM 1712 C CA . GLN A 1 219 ? 45.592 10.477 41.938 1.00 30.65 219 GLN A CA 1
ATOM 1713 C C . GLN A 1 219 ? 44.088 10.226 41.786 1.00 27.24 219 GLN A C 1
ATOM 1714 O O . GLN A 1 219 ? 43.666 9.165 41.337 1.00 25.09 219 GLN A O 1
ATOM 1720 N N . PRO A 1 220 ? 43.262 11.207 42.139 1.00 25.34 220 PRO A N 1
ATOM 1721 C CA . PRO A 1 220 ? 41.822 10.956 42.001 1.00 21.28 220 PRO A CA 1
ATOM 1722 C C . PRO A 1 220 ? 41.299 10.640 40.613 1.00 16.19 220 PRO A C 1
ATOM 1723 O O . PRO A 1 220 ? 41.799 11.132 39.603 1.00 14.47 220 PRO A O 1
ATOM 1727 N N . ASN A 1 221 ? 40.279 9.783 40.569 1.00 15.21 221 ASN A N 1
ATOM 1728 C CA . ASN A 1 221 ? 39.640 9.441 39.311 1.00 13.51 221 ASN A CA 1
ATOM 1729 C C . ASN A 1 221 ? 38.751 10.660 39.017 1.00 10.26 221 ASN A C 1
ATOM 1730 O O . ASN A 1 221 ? 38.382 11.400 39.919 1.00 11.57 221 ASN A O 1
ATOM 1735 N N . ARG A 1 222 ? 38.405 10.868 37.759 1.00 11.74 222 ARG A N 1
ATOM 1736 C CA . ARG A 1 222 ? 37.590 12.013 37.369 1.00 13.45 222 ARG A CA 1
ATOM 1737 C C . ARG A 1 222 ? 36.571 11.524 36.339 1.00 12.68 222 ARG A C 1
ATOM 1738 O O . ARG A 1 222 ? 36.824 10.565 35.618 1.00 13.73 222 ARG A O 1
ATOM 1746 N N . PRO A 1 223 ? 35.403 12.180 36.256 1.00 14.13 223 PRO A N 1
ATOM 1747 C CA . PRO A 1 223 ? 34.379 11.736 35.298 1.00 14.12 223 PRO A CA 1
ATOM 1748 C C . PRO A 1 223 ? 34.777 11.689 33.834 1.00 15.21 223 PRO A C 1
ATOM 1749 O O . PRO A 1 223 ? 34.238 10.870 33.089 1.00 13.23 223 PRO A O 1
ATOM 1753 N N . GLU A 1 224 ? 35.735 12.516 33.406 1.00 13.53 224 GLU A N 1
ATOM 1754 C CA . GLU A 1 224 ? 36.136 12.459 32.005 1.00 13.41 224 GLU A CA 1
ATOM 1755 C C . GLU A 1 224 ? 36.744 11.093 31.684 1.00 14.01 224 GLU A C 1
ATOM 1756 O O . GLU A 1 224 ? 36.838 10.722 30.521 1.00 13.72 224 GLU A O 1
ATOM 1762 N N . GLN A 1 225 ? 37.155 10.352 32.711 1.00 13.22 225 GLN A N 1
ATOM 1763 C CA . GLN A 1 225 ? 37.747 9.044 32.494 1.00 15.87 225 GLN A CA 1
ATOM 1764 C C . GLN A 1 225 ? 36.701 8.070 31.966 1.00 15.93 225 GLN A C 1
ATOM 1765 O O . GLN A 1 225 ? 37.047 6.980 31.542 1.00 17.91 225 GLN A O 1
ATOM 1771 N N . ALA A 1 226 ? 35.427 8.464 31.971 1.00 13.74 226 ALA A N 1
ATOM 1772 C CA . ALA A 1 226 ? 34.406 7.582 31.426 1.00 15.51 226 ALA A CA 1
ATOM 1773 C C . ALA A 1 226 ? 34.705 7.344 29.939 1.00 15.63 226 ALA A C 1
ATOM 1774 O O . ALA A 1 226 ? 34.422 6.270 29.411 1.00 14.56 226 ALA A O 1
ATOM 1776 N N . ALA A 1 227 ? 35.245 8.362 29.265 1.00 15.19 227 ALA A N 1
ATOM 1777 C CA . ALA A 1 227 ? 35.571 8.252 27.830 1.00 15.78 227 ALA A CA 1
ATOM 1778 C C . ALA A 1 227 ? 36.628 7.181 27.610 1.00 15.99 227 ALA A C 1
ATOM 1779 O O . ALA A 1 227 ? 36.615 6.476 26.586 1.00 16.19 227 ALA A O 1
ATOM 1781 N N . ARG A 1 228 ? 37.538 7.065 28.576 1.00 14.18 228 ARG A N 1
ATOM 1782 C CA . ARG A 1 228 ? 38.606 6.067 28.526 1.00 15.73 228 ARG A CA 1
ATOM 1783 C C . ARG A 1 228 ? 38.006 4.671 28.840 1.00 17.55 228 ARG A C 1
ATOM 1784 O O . ARG A 1 228 ? 38.351 3.662 28.192 1.00 17.41 228 ARG A O 1
ATOM 1792 N N . VAL A 1 229 ? 37.092 4.599 29.812 1.00 16.31 229 VAL A N 1
ATOM 1793 C CA . VAL A 1 229 ? 36.443 3.318 30.124 1.00 14.32 229 VAL A CA 1
ATOM 1794 C C . VAL A 1 229 ? 35.765 2.842 28.838 1.00 15.17 229 VAL A C 1
ATOM 1795 O O . VAL A 1 229 ? 35.885 1.686 28.461 1.00 16.27 229 VAL A O 1
ATOM 1799 N N . PHE A 1 230 ? 35.099 3.764 28.147 1.00 15.74 230 PHE A N 1
ATOM 1800 C CA . PHE A 1 230 ? 34.412 3.446 26.905 1.00 16.56 230 PHE A CA 1
ATOM 1801 C C . PHE A 1 230 ? 35.365 2.886 25.841 1.00 18.23 230 PHE A C 1
ATOM 1802 O O . PHE A 1 230 ? 35.033 1.923 25.136 1.00 16.81 230 PHE A O 1
ATOM 1810 N N . ALA A 1 231 ? 36.541 3.494 25.709 1.00 17.43 231 ALA A N 1
ATOM 1811 C CA . ALA A 1 231 ? 37.512 3.028 24.714 1.00 18.56 231 ALA A CA 1
ATOM 1812 C C . ALA A 1 231 ? 37.879 1.588 25.035 1.00 17.58 23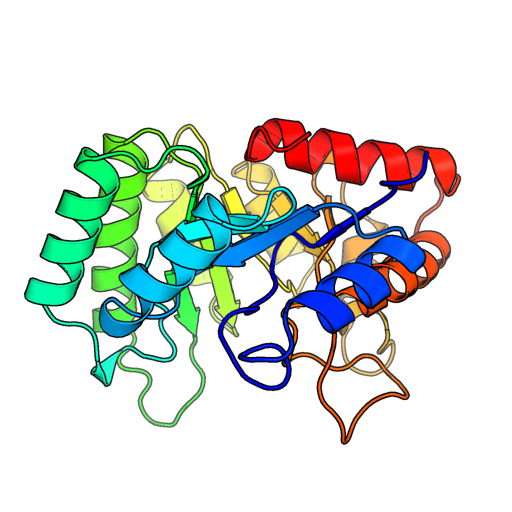1 ALA A C 1
ATOM 1813 O O . ALA A 1 231 ? 37.999 0.759 24.148 1.00 21.14 231 ALA A O 1
ATOM 1815 N N . VAL A 1 232 ? 38.056 1.277 26.309 1.00 16.55 232 VAL A N 1
ATOM 1816 C CA . VAL A 1 232 ? 38.388 -0.087 26.677 1.00 15.48 232 VAL A CA 1
ATOM 1817 C C . VAL A 1 232 ? 37.210 -1.024 26.444 1.00 16.68 232 VAL A C 1
ATOM 1818 O O . VAL A 1 232 ? 37.385 -2.169 26.005 1.00 19.46 232 VAL A O 1
ATOM 1822 N N . LEU A 1 233 ? 36.003 -0.551 26.744 1.00 15.06 233 LEU A N 1
ATOM 1823 C CA . LEU A 1 233 ? 34.806 -1.372 26.523 1.00 13.51 233 LEU A CA 1
ATOM 1824 C C . LEU A 1 233 ? 34.698 -1.725 25.043 1.00 15.73 233 LEU A C 1
ATOM 1825 O O . LEU A 1 233 ? 34.278 -2.818 24.687 1.00 18.32 233 LEU A O 1
ATOM 1830 N N . CYS A 1 234 ? 35.064 -0.791 24.171 1.00 15.18 234 CYS A N 1
ATOM 1831 C CA . CYS A 1 234 ? 35.000 -1.077 22.742 1.00 18.88 234 CYS A CA 1
ATOM 1832 C C . CYS A 1 234 ? 35.971 -2.192 22.356 1.00 21.84 234 CYS A C 1
ATOM 1833 O O . CYS A 1 234 ? 35.700 -2.955 21.432 1.00 23.82 234 CYS A O 1
ATOM 1836 N N . GLU A 1 235 ? 37.091 -2.290 23.061 1.00 20.14 235 GLU A N 1
ATOM 1837 C CA . GLU A 1 235 ? 38.073 -3.325 22.754 1.00 24.68 235 GLU A CA 1
ATOM 1838 C C . GLU A 1 235 ? 37.532 -4.693 23.160 1.00 24.28 235 GLU A C 1
ATOM 1839 O O . GLU A 1 235 ? 37.893 -5.715 22.576 1.00 25.51 235 GLU A O 1
ATOM 1845 N N . LEU A 1 236 ? 36.670 -4.711 24.171 1.00 20.74 236 LEU A N 1
ATOM 1846 C CA . LEU A 1 236 ? 36.088 -5.951 24.660 1.00 19.98 236 LEU A CA 1
ATOM 1847 C C . LEU A 1 236 ? 34.896 -6.432 23.857 1.00 21.79 236 LEU A C 1
ATOM 1848 O O . LEU A 1 236 ? 34.640 -7.630 23.748 1.00 23.86 236 LEU A O 1
ATOM 1853 N N . ARG A 1 237 ? 34.149 -5.493 23.309 1.00 21.60 237 ARG A N 1
ATOM 1854 C CA . ARG A 1 237 ? 32.941 -5.843 22.581 1.00 21.37 237 ARG A CA 1
ATOM 1855 C C . ARG A 1 237 ? 33.133 -6.084 21.111 1.00 24.40 237 ARG A C 1
ATOM 1856 O O . ARG A 1 237 ? 34.098 -5.611 20.524 1.00 25.90 237 ARG A O 1
ATOM 1864 N N . ARG A 1 238 ? 32.181 -6.791 20.513 1.00 24.83 238 ARG A N 1
ATOM 1865 C CA . ARG A 1 238 ? 32.215 -7.041 19.073 1.00 27.85 238 ARG A CA 1
ATOM 1866 C C . ARG A 1 238 ? 31.559 -5.888 18.306 1.00 26.73 238 ARG A C 1
ATOM 1867 O O . ARG A 1 238 ? 31.995 -5.552 17.211 1.00 28.86 238 ARG A O 1
ATOM 1875 N N . GLU A 1 239 ? 30.520 -5.279 18.878 1.00 23.85 239 GLU A N 1
ATOM 1876 C CA . GLU A 1 239 ? 29.809 -4.184 18.207 1.00 23.19 239 GLU A CA 1
ATOM 1877 C C . GLU A 1 239 ? 30.686 -2.977 17.920 1.00 23.63 239 GLU A C 1
ATOM 1878 O O . GLU A 1 239 ? 31.660 -2.721 18.629 1.00 25.85 239 GLU A O 1
ATOM 1884 N N . PRO A 1 240 ? 30.362 -2.227 16.860 1.00 24.19 240 PRO A N 1
ATOM 1885 C CA . PRO A 1 240 ? 31.142 -1.037 16.506 1.00 25.70 240 PRO A CA 1
ATOM 1886 C C . PRO A 1 240 ? 30.964 -0.025 17.631 1.00 24.14 240 PRO A C 1
ATOM 1887 O O . PRO A 1 240 ? 29.950 -0.047 18.330 1.00 20.52 240 PRO A O 1
ATOM 1891 N N . ALA A 1 241 ? 31.945 0.856 17.779 1.00 22.45 241 ALA A N 1
ATOM 1892 C CA . ALA A 1 241 ? 31.923 1.885 18.803 1.00 23.59 241 ALA A CA 1
ATOM 1893 C C . ALA A 1 241 ? 30.685 2.774 18.759 1.00 23.83 241 ALA A C 1
ATOM 1894 O O . ALA A 1 241 ? 30.156 3.137 19.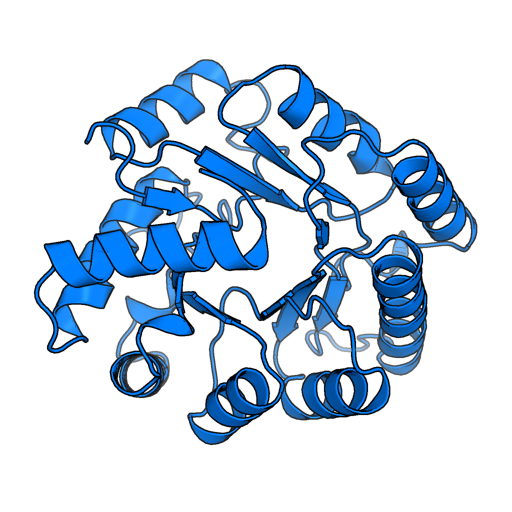807 1.00 21.83 241 ALA A O 1
ATOM 1896 N N . ASP A 1 242 ? 30.211 3.142 17.571 1.00 22.77 242 ASP A N 1
ATOM 1897 C CA . ASP A 1 242 ? 29.039 3.998 17.528 1.00 24.07 242 ASP A CA 1
ATOM 1898 C C . ASP A 1 242 ? 27.792 3.288 18.035 1.00 21.84 242 ASP A C 1
ATOM 1899 O O . ASP A 1 242 ? 26.919 3.914 18.637 1.00 22.12 242 ASP A O 1
ATOM 1904 N N . GLU A 1 243 ? 27.718 1.976 17.830 1.00 19.54 243 GLU A N 1
ATOM 1905 C CA . GLU A 1 243 ? 26.563 1.239 18.311 1.00 20.43 243 GLU A CA 1
ATOM 1906 C C . GLU A 1 243 ? 26.637 1.116 19.846 1.00 17.75 243 GLU A C 1
ATOM 1907 O O . GLU A 1 243 ? 25.611 1.194 20.544 1.00 16.57 243 GLU A O 1
ATOM 1913 N N . ILE A 1 244 ? 27.841 0.903 20.364 1.00 14.82 244 ILE A N 1
ATOM 1914 C CA . ILE A 1 244 ? 28.015 0.775 21.804 1.00 12.85 244 ILE A CA 1
ATOM 1915 C C . ILE A 1 244 ? 27.701 2.102 22.490 1.00 16.35 244 ILE A C 1
ATOM 1916 O O . ILE A 1 244 ? 26.956 2.141 23.468 1.00 19.09 244 ILE A O 1
ATOM 1921 N N . ALA A 1 245 ? 28.256 3.193 21.975 1.00 14.78 245 ALA A N 1
ATOM 1922 C CA . ALA A 1 245 ? 28.008 4.503 22.578 1.00 15.87 245 ALA A CA 1
ATOM 1923 C C . ALA A 1 245 ? 26.514 4.790 22.615 1.00 16.54 245 ALA A C 1
ATOM 1924 O O . ALA A 1 245 ? 25.992 5.268 23.624 1.00 15.36 245 ALA A O 1
ATOM 1926 N N . GLN A 1 246 ? 25.813 4.518 21.511 1.00 16.42 246 GLN A N 1
ATOM 1927 C CA . GLN A 1 246 ? 24.376 4.776 21.472 1.00 17.96 246 GLN A CA 1
ATOM 1928 C C . GLN A 1 246 ? 23.613 3.878 22.440 1.00 16.14 246 GLN A C 1
ATOM 1929 O O . GLN A 1 246 ? 22.625 4.299 23.040 1.00 17.67 246 GLN A O 1
ATOM 1935 N N . ALA A 1 247 ? 24.071 2.650 22.612 1.00 16.52 247 ALA A N 1
ATOM 1936 C CA . ALA A 1 247 ? 23.379 1.755 23.527 1.00 15.98 247 ALA A CA 1
ATOM 1937 C C . ALA A 1 247 ? 23.499 2.246 24.980 1.00 16.52 247 ALA A C 1
ATOM 1938 O O . ALA A 1 247 ? 22.517 2.267 25.734 1.00 15.00 247 ALA A O 1
ATOM 1940 N N . LEU A 1 248 ? 24.706 2.632 25.378 1.00 16.61 248 LEU A N 1
ATOM 1941 C CA . LEU A 1 248 ? 24.907 3.109 26.738 1.00 15.47 248 LEU A CA 1
ATOM 1942 C C . LEU A 1 248 ? 23.990 4.304 26.982 1.00 13.21 248 LEU A C 1
ATOM 1943 O O . LEU A 1 248 ? 23.369 4.389 28.042 1.00 12.54 248 LEU A O 1
ATOM 1948 N N . LEU A 1 249 ? 23.885 5.217 26.010 1.00 12.58 249 LEU A N 1
ATOM 1949 C CA . LEU A 1 249 ? 23.004 6.370 26.186 1.00 15.04 249 LEU A CA 1
ATOM 1950 C C . LEU A 1 249 ? 21.562 5.916 26.291 1.00 13.68 249 LEU A C 1
ATOM 1951 O O . LEU A 1 249 ? 20.851 6.358 27.178 1.00 11.59 249 LEU A O 1
ATOM 1956 N N . ASN A 1 250 ? 21.130 5.017 25.412 1.00 13.70 250 ASN A N 1
ATOM 1957 C CA . ASN A 1 250 ? 19.730 4.550 25.460 1.00 15.06 250 ASN A CA 1
ATOM 1958 C C . ASN A 1 250 ? 19.377 3.805 26.760 1.00 12.28 250 ASN A C 1
ATOM 1959 O O . ASN A 1 250 ? 18.288 3.965 27.307 1.00 10.41 250 ASN A O 1
ATOM 1964 N N . ASN A 1 251 ? 20.310 2.987 27.218 1.00 11.03 251 ASN A N 1
ATOM 1965 C CA . ASN A 1 251 ? 20.159 2.207 28.439 1.00 13.84 251 ASN A CA 1
ATOM 1966 C C . ASN A 1 251 ? 19.978 3.137 29.637 1.00 11.55 251 ASN A C 1
ATOM 1967 O O . ASN A 1 251 ? 19.106 2.908 30.504 1.00 9.27 251 ASN A O 1
ATOM 1972 N N . THR A 1 252 ? 20.816 4.175 29.686 1.00 9.34 252 THR A N 1
ATOM 1973 C CA . THR A 1 252 ? 20.779 5.171 30.750 1.00 10.72 252 THR A CA 1
ATOM 1974 C C . THR A 1 252 ? 19.415 5.888 30.738 1.00 12.55 252 THR A C 1
ATOM 1975 O O . THR A 1 252 ? 18.798 6.113 31.770 1.00 14.14 252 THR A O 1
ATOM 1979 N N . TYR A 1 253 ? 18.942 6.215 29.545 1.00 13.97 253 TYR A N 1
ATOM 1980 C CA . TYR A 1 253 ? 17.651 6.886 29.371 1.00 11.77 253 TYR A CA 1
ATOM 1981 C C . TYR A 1 253 ? 16.518 5.961 29.828 1.00 11.61 253 TYR A C 1
ATOM 1982 O O . TYR A 1 253 ? 15.583 6.385 30.524 1.00 14.67 253 TYR A O 1
ATOM 1991 N N . THR A 1 254 ? 16.593 4.694 29.439 1.00 14.44 254 THR A N 1
ATOM 1992 C CA . THR A 1 254 ? 15.543 3.742 29.786 1.00 16.37 254 THR A CA 1
ATOM 1993 C C . THR A 1 254 ? 15.446 3.488 31.289 1.00 16.63 254 THR A C 1
ATOM 1994 O O . THR A 1 254 ? 14.355 3.357 31.843 1.00 15.71 254 THR A O 1
ATOM 1998 N N . LEU A 1 255 ? 16.593 3.469 31.955 1.00 12.44 255 LEU A N 1
ATOM 1999 C CA . LEU A 1 255 ? 16.600 3.225 33.379 1.00 11.71 255 LEU A CA 1
ATOM 2000 C C . LEU A 1 255 ? 16.259 4.449 34.228 1.00 14.53 255 LEU A C 1
ATOM 2001 O O . LEU A 1 255 ? 15.436 4.347 35.128 1.00 14.56 255 LEU A O 1
ATOM 2006 N N . PHE A 1 256 ? 16.880 5.592 33.921 1.00 14.43 256 PHE A N 1
ATOM 2007 C CA . PHE A 1 256 ? 16.740 6.844 34.694 1.00 18.45 256 PHE A CA 1
ATOM 2008 C C . PHE A 1 256 ? 15.925 7.981 34.093 1.00 22.57 256 PHE A C 1
ATOM 2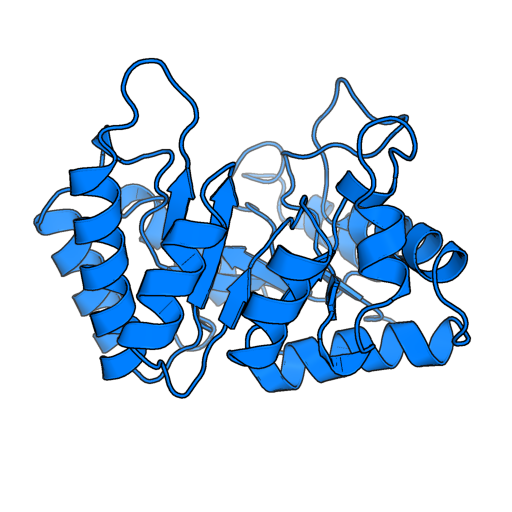009 O O . PHE A 1 256 ? 15.490 8.899 34.816 1.00 24.12 256 PHE A O 1
ATOM 2017 N N . ASN A 1 257 ? 15.769 7.950 32.775 1.00 25.40 257 ASN A N 1
ATOM 2018 C CA . ASN A 1 257 ? 15.081 9.010 32.031 1.00 28.13 257 ASN A CA 1
ATOM 2019 C C . ASN A 1 257 ? 16.003 10.248 31.968 1.00 29.42 257 ASN A C 1
ATOM 2020 O O . ASN A 1 257 ? 15.561 11.392 32.121 1.00 29.85 257 ASN A O 1
ATOM 2025 N N . VAL A 1 258 ? 17.299 9.997 31.759 1.00 29.23 258 VAL A N 1
ATOM 2026 C CA . VAL A 1 258 ? 18.316 11.053 31.640 1.00 30.48 258 VAL A CA 1
ATOM 2027 C C . VAL A 1 258 ? 18.799 11.039 30.180 1.00 33.49 258 VAL A C 1
ATOM 2028 O O . VAL A 1 258 ? 19.493 10.104 29.769 1.00 33.99 258 VAL A O 1
ATOM 2032 N N . PRO A 1 259 ? 18.450 12.081 29.387 1.00 38.19 259 PRO A N 1
ATOM 2033 C CA . PRO A 1 259 ? 18.787 12.270 27.962 1.00 40.33 259 PRO A CA 1
ATOM 2034 C C . PRO A 1 259 ? 20.264 12.490 27.619 1.00 43.38 259 PRO A C 1
ATOM 2035 O O . PRO A 1 259 ? 20.795 11.799 26.711 1.00 46.42 259 PRO A O 1
#

GO terms:
  GO:0005515 protein binding (F, IPI)

Sequence (259 aa):
MICRFIDTHCHFDFPPFSGDEEASLQRAAQAGVGKIIVPATEAENFARVLALAENYQPLYAALGLHPGMLEKHSDVSLEQLQQALERRPAKVVAVGEIGLDLFGDDPQFERQQWLLDEQLKLAKRYDLPVILHSRRTHDKLAMHLKRHDLPRTGVVHGFSGSLQQAERFVQLGYKIGVGGTITYPRASKTRDVIAKLPLASLLLETDAPDMPLNGFQGQPNRPEQAARVFAVLCELRREPADEIAQALLNNTYTLFNVP

Radius of gyration: 16.81 Å; Cα contacts (8 Å, |Δi|>4): 524; chains: 1; bounding box: 41×41×45 Å

Nearest PDB structures (foldseek):
  1zzm-assembly1_A  TM=1.004E+00  e=1.742E-52  Escherichia coli
  1j6o-assembly1_A  TM=9.478E-01  e=5.740E-22  Thermotoga maritima
  2gzx-assembly2_B  TM=9.415E-01  e=3.037E-19  Staphylococcus aureus subsp. aureus MW2
  1yix-assembly2_B  TM=9.165E-01  e=3.414E-19  Escherichia coli K-12
  1xwy-assembly1_A  TM=9.190E-01  e=1.040E-18  Escherichia coli

CATH classification: 3.20.20.140